Protein AF-A0A3N4I4V1-F1 (afdb_monomer_lite)

pLDDT: mean 77.38, std 18.24, range [39.19, 97.56]

Radius of gyration: 31.92 Å; chains: 1; bounding box: 81×70×107 Å

Structure (mmCIF, N/CA/C/O backbone):
data_AF-A0A3N4I4V1-F1
#
_entry.id   AF-A0A3N4I4V1-F1
#
loop_
_atom_site.group_PDB
_atom_site.id
_atom_site.type_symbol
_atom_site.label_atom_id
_atom_site.label_alt_id
_atom_site.label_comp_id
_atom_site.label_asym_id
_atom_site.label_entity_id
_atom_site.label_seq_id
_atom_site.pdbx_PDB_ins_code
_atom_site.Cartn_x
_atom_site.Cartn_y
_atom_site.Cartn_z
_atom_site.occupancy
_atom_site.B_iso_or_equiv
_atom_site.auth_seq_id
_atom_site.auth_comp_id
_atom_site.auth_asym_id
_atom_site.auth_atom_id
_atom_site.pdbx_PDB_model_num
ATOM 1 N N . MET A 1 1 ? -9.721 -46.150 -81.394 1.00 43.78 1 MET A N 1
ATOM 2 C CA . MET A 1 1 ? -9.237 -46.867 -80.194 1.00 43.78 1 MET A CA 1
ATOM 3 C C . MET A 1 1 ? -9.107 -45.854 -79.071 1.00 43.78 1 MET A C 1
ATOM 5 O O . MET A 1 1 ? -8.555 -44.788 -79.303 1.00 43.78 1 MET A O 1
ATOM 9 N N . ARG A 1 2 ? -9.740 -46.131 -77.926 1.00 44.19 2 ARG A N 1
ATOM 10 C CA . ARG A 1 2 ? -9.820 -45.249 -76.752 1.00 44.19 2 ARG A CA 1
ATOM 11 C C . ARG A 1 2 ? -8.597 -45.465 -75.857 1.00 44.19 2 ARG A C 1
ATOM 13 O O . ARG A 1 2 ? -8.240 -46.613 -75.620 1.00 44.19 2 ARG A O 1
ATOM 20 N N . LEU A 1 3 ? -8.045 -44.388 -75.309 1.00 44.44 3 LEU A N 1
ATOM 21 C CA . LEU A 1 3 ? -7.178 -44.412 -74.130 1.00 44.44 3 LEU A CA 1
ATOM 22 C C . LEU A 1 3 ? -7.755 -43.419 -73.111 1.00 44.44 3 LEU A C 1
ATOM 24 O O . LEU A 1 3 ? -7.927 -42.253 -73.468 1.00 44.44 3 LEU A O 1
ATOM 28 N N . PRO A 1 4 ? -8.087 -43.837 -71.879 1.00 55.22 4 PRO A N 1
ATOM 29 C CA . PRO A 1 4 ? -8.387 -42.906 -70.804 1.00 55.22 4 PRO A CA 1
ATOM 30 C C . PRO A 1 4 ? -7.077 -42.474 -70.131 1.00 55.22 4 PRO A C 1
ATOM 32 O O . PRO A 1 4 ? -6.314 -43.309 -69.648 1.00 55.22 4 PRO A O 1
ATOM 35 N N . GLN A 1 5 ? -6.809 -41.169 -70.107 1.00 57.22 5 GLN A N 1
ATOM 36 C CA . GLN A 1 5 ? -5.765 -40.585 -69.267 1.00 57.22 5 GLN A CA 1
ATOM 37 C C . GLN A 1 5 ? -6.360 -40.255 -67.897 1.00 57.22 5 GLN A C 1
ATOM 39 O O . GLN A 1 5 ? -7.173 -39.343 -67.757 1.00 57.22 5 GLN A O 1
ATOM 44 N N . SER A 1 6 ? -5.955 -41.028 -66.896 1.00 57.59 6 SER A N 1
ATOM 45 C CA . SER A 1 6 ? -6.242 -40.780 -65.487 1.00 57.59 6 SER A CA 1
ATOM 46 C C . SER A 1 6 ? -5.315 -39.684 -64.963 1.00 57.59 6 SER A C 1
ATOM 48 O O . SER A 1 6 ? -4.097 -39.848 -64.964 1.00 57.59 6 SER A O 1
ATOM 50 N N . ILE A 1 7 ? -5.892 -38.570 -64.514 1.00 58.38 7 ILE A N 1
ATOM 51 C CA . ILE A 1 7 ? -5.179 -37.491 -63.824 1.00 58.38 7 ILE A CA 1
ATOM 52 C C . ILE A 1 7 ? -5.110 -37.861 -62.335 1.00 58.38 7 ILE A C 1
ATOM 54 O O . ILE A 1 7 ? -6.166 -38.029 -61.718 1.00 58.38 7 ILE A O 1
ATOM 58 N N . PRO A 1 8 ? -3.921 -37.997 -61.724 1.00 58.91 8 PRO A N 1
ATOM 59 C CA . PRO A 1 8 ? -3.827 -38.124 -60.281 1.00 58.91 8 PRO A CA 1
ATOM 60 C C . PRO A 1 8 ? -4.115 -36.759 -59.643 1.00 58.91 8 PRO A C 1
ATOM 62 O O . PRO A 1 8 ? -3.393 -35.786 -59.858 1.00 58.91 8 PRO A O 1
ATOM 65 N N . PHE A 1 9 ? -5.186 -36.691 -58.852 1.00 49.72 9 PHE A N 1
ATOM 66 C CA . PHE A 1 9 ? -5.442 -35.581 -57.940 1.00 49.72 9 PHE A CA 1
ATOM 67 C C . PHE A 1 9 ? -4.353 -35.576 -56.860 1.00 49.72 9 PHE A C 1
ATOM 69 O O . PHE A 1 9 ? -4.398 -36.359 -55.912 1.00 49.72 9 PHE A O 1
ATOM 76 N N . LEU A 1 10 ? -3.362 -34.693 -57.005 1.00 51.03 10 LEU A N 1
ATOM 77 C CA . LEU A 1 10 ? -2.482 -34.313 -55.906 1.00 51.03 10 LEU A CA 1
ATOM 78 C C . LEU A 1 10 ? -3.305 -33.459 -54.932 1.00 51.03 10 LEU A C 1
ATOM 80 O O . LEU A 1 10 ? -3.546 -32.276 -55.170 1.00 51.03 10 LEU A O 1
ATOM 84 N N . ALA A 1 11 ? -3.768 -34.071 -53.845 1.00 55.72 11 ALA A N 1
ATOM 85 C CA . ALA A 1 11 ? -4.312 -33.345 -52.709 1.00 55.72 11 ALA A CA 1
ATOM 86 C C . ALA A 1 11 ? -3.164 -32.580 -52.030 1.00 55.72 11 ALA A C 1
ATOM 88 O O . ALA A 1 11 ? -2.367 -33.160 -51.293 1.00 55.72 11 ALA A O 1
ATOM 89 N N . LEU A 1 12 ? -3.061 -31.276 -52.304 1.00 49.97 12 LEU A N 1
ATOM 90 C CA . LEU A 1 12 ? -2.274 -30.355 -51.489 1.00 49.97 12 LEU A CA 1
ATOM 91 C C . LEU A 1 12 ? -2.920 -30.306 -50.097 1.00 49.97 12 LEU A C 1
ATOM 93 O O . LEU A 1 12 ? -3.898 -29.595 -49.873 1.00 49.97 12 LEU A O 1
ATOM 97 N N . ALA A 1 13 ? -2.383 -31.083 -49.162 1.00 56.19 13 ALA A N 1
ATOM 98 C CA . ALA A 1 13 ? -2.627 -30.877 -47.747 1.00 56.19 13 ALA A CA 1
ATOM 99 C C . ALA A 1 13 ? -1.929 -29.569 -47.350 1.00 56.19 13 ALA A C 1
ATOM 101 O O . ALA A 1 13 ? -0.728 -29.556 -47.082 1.00 56.19 13 ALA A O 1
ATOM 102 N N . LEU A 1 14 ? -2.666 -28.452 -47.371 1.00 49.66 14 LEU A N 1
ATOM 103 C CA . LEU A 1 14 ? -2.227 -27.247 -46.678 1.00 49.66 14 LEU A CA 1
ATOM 104 C C . LEU A 1 14 ? -2.123 -27.609 -45.192 1.00 49.66 14 LEU A C 1
ATOM 106 O O . LEU A 1 14 ? -3.142 -27.994 -44.608 1.00 49.66 14 LEU A O 1
ATOM 110 N N . PRO A 1 15 ? -0.948 -27.485 -44.554 1.00 54.78 15 PRO A N 1
ATOM 111 C CA . PRO A 1 15 ? -0.920 -27.459 -43.110 1.00 54.78 15 PRO A CA 1
ATOM 112 C C . PRO A 1 15 ? -1.716 -26.218 -42.710 1.00 54.78 15 PRO A C 1
ATOM 114 O O . PRO A 1 15 ? -1.304 -25.090 -42.984 1.00 54.78 15 PRO A O 1
ATOM 117 N N . LEU A 1 16 ? -2.887 -26.424 -42.102 1.00 48.66 16 LEU A N 1
ATOM 118 C CA . LEU A 1 16 ? -3.473 -25.406 -41.248 1.00 48.66 16 LEU A CA 1
ATOM 119 C C . LEU A 1 16 ? -2.415 -25.129 -40.178 1.00 48.66 16 LEU A C 1
ATOM 121 O O . LEU A 1 16 ? -2.318 -25.856 -39.191 1.00 48.66 16 LEU A O 1
ATOM 125 N N . LEU A 1 17 ? -1.602 -24.092 -40.382 1.00 48.91 17 LEU A N 1
ATOM 126 C CA . LEU A 1 17 ? -1.009 -23.389 -39.264 1.00 48.91 17 LEU A CA 1
ATOM 127 C C . LEU A 1 17 ? -2.198 -22.799 -38.517 1.00 48.91 17 LEU A C 1
ATOM 129 O O . LEU A 1 17 ? -2.684 -21.715 -38.836 1.00 48.91 17 LEU A O 1
ATOM 133 N N . ALA A 1 18 ? -2.713 -23.571 -37.561 1.00 50.50 18 ALA A N 1
ATOM 134 C CA . ALA A 1 18 ? -3.445 -23.011 -36.454 1.00 50.50 18 ALA A CA 1
ATOM 135 C C . ALA A 1 18 ? -2.518 -21.941 -35.882 1.00 50.50 18 ALA A C 1
ATOM 137 O O . ALA A 1 18 ? -1.495 -22.250 -35.271 1.00 50.50 18 ALA A O 1
ATOM 138 N N . SER A 1 19 ? -2.840 -20.683 -36.175 1.00 44.78 19 SER A N 1
ATOM 139 C CA . SER A 1 19 ? -2.410 -19.570 -35.355 1.00 44.78 19 SER A CA 1
ATOM 140 C C . SER A 1 19 ? -2.907 -19.926 -33.964 1.00 44.78 19 SER A C 1
ATOM 142 O O . SER A 1 19 ? -4.091 -19.781 -33.657 1.00 44.78 19 SER A O 1
ATOM 144 N N . ALA A 1 20 ? -2.024 -20.522 -33.164 1.00 47.88 20 ALA A N 1
ATOM 145 C CA . ALA A 1 20 ? -2.156 -20.502 -31.731 1.00 47.88 20 ALA A CA 1
ATOM 146 C C . ALA A 1 20 ? -2.087 -19.019 -31.392 1.00 47.88 20 ALA A C 1
ATOM 148 O O . ALA A 1 20 ? -1.009 -18.463 -31.197 1.00 47.88 20 ALA A O 1
ATOM 149 N N . GLY A 1 21 ? -3.247 -18.358 -31.443 1.00 42.06 21 GLY A N 1
ATOM 150 C CA . GLY A 1 21 ? -3.430 -17.101 -30.763 1.00 42.06 21 GLY A CA 1
ATOM 151 C C . GLY A 1 21 ? -2.957 -17.384 -29.355 1.00 42.06 21 GLY A C 1
ATOM 152 O O . GLY A 1 21 ? -3.545 -18.221 -28.667 1.00 42.06 21 GLY A O 1
ATOM 153 N N . ALA A 1 22 ? -1.825 -16.791 -28.989 1.00 43.31 22 ALA A N 1
ATOM 154 C CA . ALA A 1 22 ? -1.441 -16.688 -27.606 1.00 43.31 22 ALA A CA 1
ATOM 155 C C . ALA A 1 22 ? -2.625 -15.982 -26.955 1.00 43.31 22 ALA A C 1
ATOM 157 O O . ALA A 1 22 ? -2.810 -14.778 -27.121 1.00 43.31 22 ALA A O 1
ATOM 158 N N . ALA A 1 23 ? -3.513 -16.766 -26.341 1.00 39.44 23 ALA A N 1
ATOM 159 C CA . ALA A 1 23 ? -4.476 -16.235 -25.410 1.00 39.44 23 ALA A CA 1
ATOM 160 C C . ALA A 1 23 ?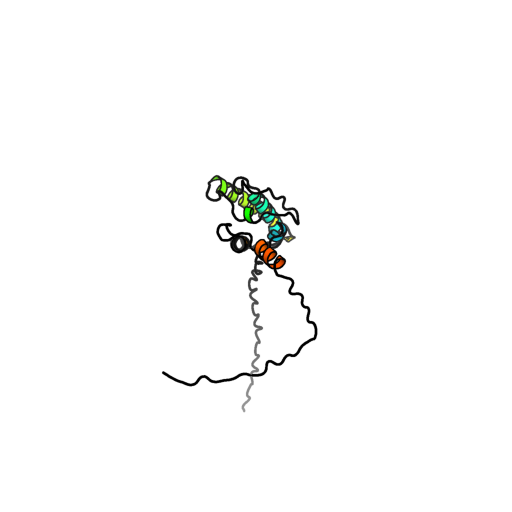 -3.629 -15.410 -24.451 1.00 39.44 23 ALA A C 1
ATOM 162 O O . ALA A 1 23 ? -2.664 -15.939 -23.891 1.00 39.44 23 ALA A O 1
ATOM 163 N N . SER A 1 24 ? -3.913 -14.111 -24.385 1.00 39.19 24 SER A N 1
ATOM 164 C CA . SER A 1 24 ? -3.288 -13.227 -23.420 1.00 39.19 24 SER A CA 1
ATOM 165 C C . SER A 1 24 ? -3.619 -13.825 -22.058 1.00 39.19 24 SER A C 1
ATOM 167 O O . SER A 1 24 ? -4.740 -13.705 -21.567 1.00 39.19 24 SER A O 1
ATOM 169 N N . ASN A 1 25 ? -2.694 -14.624 -21.525 1.00 40.66 25 ASN A N 1
ATOM 170 C CA . ASN A 1 25 ? -2.769 -15.166 -20.186 1.00 40.66 25 ASN A CA 1
ATOM 171 C C . ASN A 1 25 ? -2.488 -13.969 -19.289 1.00 40.66 25 ASN A C 1
ATOM 173 O O . ASN A 1 25 ? -1.364 -13.788 -18.829 1.00 40.66 25 ASN A O 1
ATOM 177 N N . VAL A 1 26 ? -3.503 -13.128 -19.087 1.00 51.91 26 VAL A N 1
ATOM 178 C CA . VAL A 1 26 ? -3.555 -12.246 -17.930 1.00 51.91 26 VAL A CA 1
ATOM 179 C C . VAL A 1 26 ? -3.523 -13.199 -16.746 1.00 51.91 26 VAL A C 1
ATOM 181 O O . VAL A 1 26 ? -4.503 -13.874 -16.429 1.00 51.91 26 VAL A O 1
ATOM 184 N N . THR A 1 27 ? -2.318 -13.411 -16.228 1.00 56.56 27 THR A N 1
ATOM 185 C CA . THR A 1 27 ? -2.044 -14.303 -15.110 1.00 56.56 27 THR A CA 1
ATOM 186 C C . THR A 1 27 ? -2.980 -13.882 -13.989 1.00 56.56 27 THR A C 1
ATOM 188 O O . THR A 1 27 ? -2.885 -12.748 -13.536 1.00 56.56 27 THR A O 1
ATOM 191 N N . ALA A 1 28 ? -3.922 -14.750 -13.606 1.00 67.69 28 ALA A N 1
ATOM 192 C CA . ALA A 1 28 ? -4.965 -14.399 -12.646 1.00 67.69 28 ALA A CA 1
ATOM 193 C C . ALA A 1 28 ? -4.332 -13.775 -11.395 1.00 67.69 28 ALA A C 1
ATOM 195 O O . ALA A 1 28 ? -3.538 -14.432 -10.711 1.00 67.69 28 ALA A O 1
ATOM 196 N N . ILE A 1 29 ? -4.649 -12.506 -11.129 1.00 75.12 29 ILE A N 1
ATOM 197 C CA . ILE A 1 29 ? -4.038 -11.767 -10.032 1.00 75.12 29 ILE A CA 1
ATOM 198 C C . ILE A 1 29 ? -4.435 -12.438 -8.709 1.00 75.12 29 ILE A C 1
ATOM 200 O O . ILE A 1 29 ? -5.620 -12.715 -8.489 1.00 75.12 29 ILE A O 1
ATOM 204 N N . PRO A 1 30 ? -3.479 -12.749 -7.811 1.00 79.44 30 PRO A N 1
ATOM 205 C CA . PRO A 1 30 ? -3.799 -13.454 -6.579 1.00 79.44 30 PRO A CA 1
ATOM 206 C C . PRO A 1 30 ? -4.744 -12.631 -5.701 1.00 79.44 30 PRO A C 1
ATOM 208 O O . PRO A 1 30 ? -4.436 -11.496 -5.333 1.00 79.44 30 PRO A O 1
ATOM 211 N N . LYS A 1 31 ? -5.864 -13.233 -5.285 1.00 84.75 31 LYS A N 1
ATOM 212 C CA . LYS A 1 31 ? -6.709 -12.642 -4.241 1.00 84.75 31 LYS A CA 1
ATOM 213 C C . LYS A 1 31 ? -5.945 -12.571 -2.922 1.00 84.75 31 LYS A C 1
ATOM 215 O O . LYS A 1 31 ? -5.339 -13.551 -2.485 1.00 84.75 31 LYS A O 1
ATOM 220 N N . ILE A 1 32 ? -6.042 -11.430 -2.250 1.00 89.12 32 ILE A N 1
ATOM 221 C CA . ILE A 1 32 ? -5.423 -11.208 -0.945 1.00 89.12 32 ILE A CA 1
ATOM 222 C C . ILE A 1 32 ? -6.382 -11.703 0.137 1.00 89.12 32 ILE A C 1
ATOM 224 O O . ILE A 1 32 ? -7.401 -11.081 0.416 1.00 89.12 32 ILE A O 1
ATOM 228 N N . THR A 1 33 ? -6.062 -12.831 0.763 1.00 83.81 33 THR A N 1
ATOM 229 C CA . THR A 1 33 ? -6.872 -13.380 1.866 1.00 83.81 33 THR A CA 1
ATOM 230 C C . THR A 1 33 ? -6.257 -13.115 3.236 1.00 83.81 33 THR A C 1
ATOM 232 O O . THR A 1 33 ? -6.968 -13.095 4.240 1.00 83.81 33 THR A O 1
ATOM 235 N N . LYS A 1 34 ? -4.939 -12.894 3.296 1.00 84.81 34 LYS A N 1
ATOM 236 C CA . LYS A 1 34 ? -4.192 -12.644 4.529 1.00 84.81 34 LYS A CA 1
ATOM 237 C C . LYS A 1 34 ? -2.974 -11.772 4.246 1.00 84.81 34 LYS A C 1
ATOM 239 O O . LYS A 1 34 ? -2.212 -12.074 3.334 1.00 84.81 34 LYS A O 1
ATOM 244 N N . LEU A 1 35 ? -2.776 -10.743 5.069 1.00 87.88 35 LEU A N 1
ATOM 245 C CA . LEU A 1 35 ? -1.572 -9.917 5.069 1.00 87.88 35 LEU A CA 1
ATOM 246 C C . LEU A 1 35 ? -0.932 -9.946 6.452 1.00 87.88 35 LEU A C 1
ATOM 248 O O . LEU A 1 35 ? -1.578 -9.634 7.451 1.00 87.88 35 LEU A O 1
ATOM 252 N N . THR A 1 36 ? 0.341 -10.322 6.508 1.00 86.50 36 THR A N 1
ATOM 253 C CA . THR A 1 36 ? 1.125 -10.339 7.753 1.00 86.50 36 THR A CA 1
ATOM 254 C C . THR A 1 36 ? 2.051 -9.139 7.843 1.00 86.50 36 THR A C 1
ATOM 256 O O . THR A 1 36 ? 2.161 -8.532 8.899 1.00 86.50 36 THR A O 1
ATOM 259 N N . ASP A 1 37 ? 2.678 -8.782 6.726 1.00 92.19 37 ASP A N 1
ATOM 260 C CA . ASP A 1 37 ? 3.625 -7.679 6.589 1.00 92.19 37 ASP A CA 1
ATOM 261 C C . ASP A 1 37 ? 3.498 -7.035 5.200 1.00 92.19 37 ASP A C 1
ATOM 263 O O . ASP A 1 37 ? 2.758 -7.518 4.336 1.00 92.19 37 ASP A O 1
ATOM 267 N N . LEU A 1 38 ? 4.209 -5.932 4.968 1.00 94.31 38 LEU A N 1
ATOM 268 C CA . LEU A 1 38 ? 4.142 -5.248 3.679 1.00 94.31 38 LEU A CA 1
ATOM 269 C C . LEU A 1 38 ? 4.601 -6.163 2.534 1.00 94.31 38 LEU A C 1
ATOM 271 O O . LEU A 1 38 ? 3.982 -6.163 1.478 1.00 94.31 38 LEU A O 1
ATOM 275 N N . ASP A 1 39 ? 5.622 -6.996 2.742 1.00 93.31 39 ASP A N 1
ATOM 276 C CA . ASP A 1 39 ? 6.136 -7.895 1.701 1.00 93.31 39 ASP A CA 1
ATOM 277 C C . ASP A 1 39 ? 5.082 -8.911 1.227 1.00 93.31 39 ASP A C 1
ATOM 279 O O . ASP A 1 39 ? 5.022 -9.222 0.035 1.00 93.31 39 ASP A O 1
ATOM 283 N N . SER A 1 40 ? 4.197 -9.376 2.111 1.00 91.94 40 SER A N 1
ATOM 284 C CA . SER A 1 40 ? 3.076 -10.246 1.735 1.00 91.94 40 SER A CA 1
ATOM 285 C C . SER A 1 40 ? 2.100 -9.577 0.758 1.00 91.94 40 SER A C 1
ATOM 287 O O . SER A 1 40 ? 1.578 -10.250 -0.125 1.00 91.94 40 SER A O 1
ATOM 289 N N . LEU A 1 41 ? 1.931 -8.251 0.833 1.00 92.44 41 LEU A N 1
ATOM 290 C CA . LEU A 1 41 ? 1.185 -7.478 -0.163 1.00 92.44 41 LEU A CA 1
ATOM 291 C C . LEU A 1 41 ? 2.000 -7.322 -1.454 1.00 92.44 41 LEU A C 1
ATOM 293 O O . LEU A 1 41 ? 1.507 -7.609 -2.544 1.00 92.44 41 LEU A O 1
ATOM 297 N N . ILE A 1 42 ? 3.266 -6.913 -1.337 1.00 93.38 42 ILE A N 1
ATOM 298 C CA . ILE A 1 42 ? 4.133 -6.609 -2.487 1.00 93.38 42 ILE A CA 1
ATOM 299 C C . ILE A 1 42 ? 4.386 -7.831 -3.369 1.00 93.38 42 ILE A C 1
ATOM 301 O O . ILE A 1 42 ? 4.470 -7.707 -4.585 1.00 93.38 42 ILE A O 1
ATOM 305 N N . THR A 1 43 ? 4.479 -9.025 -2.790 1.00 91.31 43 THR A N 1
ATOM 306 C CA . THR A 1 43 ? 4.700 -10.259 -3.561 1.00 91.31 43 THR A CA 1
ATOM 307 C C . THR A 1 43 ? 3.557 -10.617 -4.507 1.00 91.31 43 THR A C 1
ATOM 309 O O . THR A 1 43 ? 3.775 -11.438 -5.399 1.00 91.31 43 THR A O 1
ATOM 312 N N . THR A 1 44 ? 2.385 -9.988 -4.370 1.00 89.25 44 THR A N 1
ATOM 313 C CA . THR A 1 44 ? 1.293 -10.154 -5.337 1.00 89.25 44 THR A CA 1
ATOM 314 C C . THR A 1 44 ? 1.605 -9.485 -6.676 1.00 89.25 44 THR A C 1
ATOM 316 O O . THR A 1 44 ? 1.203 -10.025 -7.696 1.00 89.25 44 THR A O 1
ATOM 319 N N . PHE A 1 45 ? 2.387 -8.402 -6.695 1.00 88.38 45 PHE A N 1
ATOM 320 C CA . PHE A 1 45 ? 2.702 -7.619 -7.895 1.00 88.38 45 PHE A CA 1
ATOM 321 C C . PHE A 1 45 ? 3.776 -8.281 -8.787 1.00 88.38 45 PHE A C 1
ATOM 323 O O . PHE A 1 45 ? 4.601 -9.070 -8.279 1.00 88.38 45 PHE A O 1
ATOM 330 N N . PRO A 1 46 ? 3.825 -7.932 -10.092 1.00 86.12 46 PRO A N 1
ATOM 331 C CA . PRO A 1 46 ? 4.904 -8.317 -11.002 1.00 86.12 46 PRO A CA 1
ATOM 332 C C . PRO A 1 46 ? 6.274 -7.938 -10.448 1.00 86.12 46 PRO A C 1
ATOM 334 O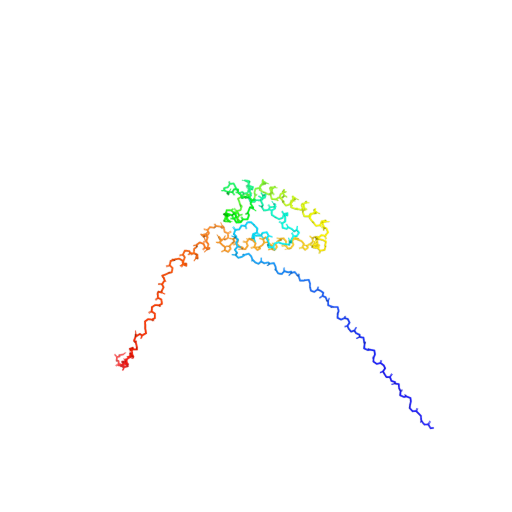 O . PRO A 1 46 ? 6.422 -6.917 -9.779 1.00 86.12 46 PRO A O 1
ATOM 337 N N . VAL A 1 47 ? 7.288 -8.770 -10.702 1.00 88.38 47 VAL A N 1
ATOM 338 C CA . VAL A 1 47 ? 8.614 -8.647 -10.067 1.00 88.38 47 VAL A CA 1
ATOM 339 C C . VAL A 1 47 ? 9.224 -7.264 -10.292 1.00 88.38 47 VAL A C 1
ATOM 341 O O . VAL A 1 47 ? 9.783 -6.699 -9.348 1.00 88.38 47 VAL A O 1
ATOM 344 N N . CYS A 1 48 ? 9.067 -6.715 -11.494 1.00 88.25 48 CYS A N 1
ATOM 345 C CA . CYS A 1 48 ? 9.588 -5.405 -11.869 1.00 88.25 48 CYS A CA 1
ATOM 346 C C . CYS A 1 48 ? 8.894 -4.237 -11.147 1.00 88.25 48 CYS A C 1
ATOM 348 O O . CYS A 1 48 ? 9.559 -3.257 -10.813 1.00 88.25 48 CYS A O 1
ATOM 350 N N . ASP A 1 49 ? 7.623 -4.384 -10.765 1.00 88.75 49 ASP A N 1
ATOM 351 C CA . ASP A 1 49 ? 6.869 -3.350 -10.041 1.00 88.75 49 ASP A CA 1
ATOM 352 C C . ASP A 1 49 ? 7.106 -3.381 -8.532 1.00 88.75 49 ASP A C 1
ATOM 354 O O . ASP A 1 49 ? 6.892 -2.384 -7.836 1.00 88.75 49 ASP A O 1
ATOM 358 N N . ARG A 1 50 ? 7.537 -4.525 -7.979 1.00 91.81 50 ARG A N 1
ATOM 359 C CA . ARG A 1 50 ? 7.582 -4.753 -6.521 1.00 91.81 50 ARG A CA 1
ATOM 360 C C . ARG A 1 50 ? 8.333 -3.670 -5.772 1.00 91.81 50 ARG A C 1
ATOM 362 O O . ARG A 1 50 ? 7.897 -3.235 -4.708 1.00 91.81 50 ARG A O 1
ATOM 369 N N . LYS A 1 51 ? 9.478 -3.238 -6.300 1.00 94.25 51 LYS A N 1
ATOM 370 C CA . LYS A 1 51 ? 10.319 -2.235 -5.641 1.00 94.25 51 LYS A CA 1
ATOM 371 C C . LYS A 1 51 ? 9.618 -0.878 -5.577 1.00 94.25 51 LYS A C 1
ATOM 373 O O . LYS A 1 51 ? 9.566 -0.272 -4.506 1.00 94.25 51 LYS A O 1
ATOM 378 N N . CYS A 1 52 ? 9.085 -0.417 -6.701 1.00 93.94 52 CYS A N 1
ATOM 379 C CA . CYS A 1 52 ? 8.434 0.884 -6.809 1.00 93.94 52 CYS A CA 1
ATOM 380 C C . CYS A 1 52 ? 7.093 0.900 -6.074 1.00 93.94 52 CYS A C 1
ATOM 382 O O . CYS A 1 52 ? 6.822 1.824 -5.309 1.00 93.94 52 CYS A O 1
ATOM 384 N N . THR A 1 53 ? 6.330 -0.187 -6.175 1.00 93.25 53 THR A N 1
ATOM 385 C CA . THR A 1 53 ? 5.088 -0.405 -5.429 1.00 93.25 53 THR A CA 1
ATOM 386 C C . THR A 1 53 ? 5.332 -0.427 -3.920 1.00 93.25 53 THR A C 1
ATOM 388 O O . THR A 1 53 ? 4.604 0.213 -3.162 1.00 93.25 53 THR A O 1
ATOM 391 N N . LYS A 1 54 ? 6.401 -1.089 -3.451 1.00 95.81 54 LYS A N 1
ATOM 392 C CA . LYS A 1 54 ? 6.780 -1.066 -2.028 1.00 95.81 54 LYS A CA 1
ATOM 393 C C . LYS A 1 54 ? 7.050 0.352 -1.546 1.00 95.81 54 LYS A C 1
ATOM 395 O O . LYS A 1 54 ? 6.564 0.733 -0.482 1.00 95.81 54 LYS A O 1
ATOM 400 N N . GLN A 1 55 ? 7.788 1.139 -2.326 1.00 96.69 55 GLN A N 1
ATOM 401 C CA . GLN A 1 55 ? 8.057 2.531 -1.981 1.00 96.69 55 GLN A CA 1
ATOM 402 C C . GLN A 1 55 ? 6.781 3.383 -1.999 1.00 96.69 55 GLN A C 1
ATOM 404 O O . GLN A 1 55 ? 6.570 4.170 -1.080 1.00 96.69 55 GLN A O 1
ATOM 409 N N . HIS A 1 56 ? 5.911 3.195 -2.993 1.00 95.62 56 HIS A N 1
ATOM 410 C CA . HIS A 1 56 ? 4.617 3.870 -3.082 1.00 95.62 56 HIS A CA 1
ATOM 411 C C . HIS A 1 56 ? 3.760 3.613 -1.837 1.00 95.62 56 HIS A C 1
ATOM 413 O O . HIS A 1 56 ? 3.300 4.558 -1.193 1.00 95.62 56 HIS A O 1
ATOM 419 N N . TYR A 1 57 ? 3.613 2.349 -1.430 1.00 96.06 57 TYR A N 1
ATOM 420 C CA . TYR A 1 57 ? 2.868 2.017 -0.219 1.00 96.06 57 TYR A CA 1
ATOM 421 C C . TYR A 1 57 ? 3.519 2.581 1.040 1.00 96.06 57 TYR A C 1
ATOM 423 O O . TYR A 1 57 ? 2.797 3.086 1.891 1.00 96.06 57 TYR A O 1
ATOM 431 N N . LEU A 1 58 ? 4.849 2.573 1.171 1.00 97.19 58 LEU A N 1
ATOM 432 C CA . LEU A 1 58 ? 5.513 3.220 2.308 1.00 97.19 58 LEU A CA 1
ATOM 433 C C . LEU A 1 58 ? 5.227 4.727 2.357 1.00 97.19 58 LEU A C 1
ATOM 435 O O . LEU A 1 58 ? 4.927 5.246 3.432 1.00 97.19 58 LEU A O 1
ATOM 439 N N . ASP A 1 59 ? 5.264 5.418 1.217 1.00 96.31 59 ASP A N 1
ATOM 440 C CA . ASP A 1 59 ? 4.951 6.848 1.117 1.00 96.31 59 ASP A CA 1
ATOM 441 C C . ASP A 1 59 ? 3.492 7.132 1.524 1.00 96.31 59 ASP A C 1
ATOM 443 O O . ASP A 1 59 ? 3.220 8.046 2.308 1.00 96.31 59 ASP A O 1
ATOM 447 N N . ILE A 1 60 ? 2.544 6.333 1.026 1.00 96.38 60 ILE A N 1
ATOM 448 C CA . ILE A 1 60 ? 1.111 6.494 1.301 1.00 96.38 60 ILE A CA 1
ATOM 449 C C . ILE A 1 60 ? 0.763 6.093 2.741 1.00 96.38 60 ILE A C 1
ATOM 451 O O . ILE A 1 60 ? 0.053 6.828 3.435 1.00 96.38 60 ILE A O 1
ATOM 455 N N . PHE A 1 61 ? 1.257 4.952 3.219 1.00 96.50 61 PHE A N 1
ATOM 456 C CA . PHE A 1 61 ? 0.959 4.412 4.547 1.00 96.50 61 PHE A CA 1
ATOM 457 C C . PHE A 1 61 ? 1.581 5.239 5.673 1.00 96.50 61 PHE A C 1
ATOM 459 O O . PHE A 1 61 ? 0.946 5.409 6.713 1.00 96.50 61 PHE A O 1
ATOM 466 N N . ASN A 1 62 ? 2.753 5.840 5.447 1.00 97.56 62 ASN A N 1
ATOM 467 C CA . ASN A 1 62 ? 3.403 6.711 6.428 1.00 97.56 62 ASN A CA 1
ATOM 468 C C . ASN A 1 62 ? 3.027 8.193 6.305 1.00 97.56 62 ASN A C 1
ATOM 470 O O . ASN A 1 62 ? 3.470 9.008 7.121 1.00 97.56 62 ASN A O 1
ATOM 474 N N . SER A 1 63 ? 2.210 8.569 5.318 1.00 97.50 63 SER A N 1
ATOM 475 C CA . SER A 1 63 ? 1.764 9.950 5.164 1.00 97.50 63 SER A CA 1
ATOM 476 C C . SER A 1 63 ? 0.913 10.391 6.350 1.00 97.50 63 SER A C 1
ATOM 478 O O . SER A 1 63 ? -0.194 9.900 6.554 1.00 97.50 63 SER A O 1
ATOM 480 N N . LYS A 1 64 ? 1.375 11.402 7.092 1.00 96.12 64 LYS A N 1
ATOM 481 C CA . LYS A 1 64 ? 0.580 12.019 8.166 1.00 96.12 64 LYS A CA 1
ATOM 482 C C . LYS A 1 64 ? -0.578 12.872 7.650 1.00 96.12 64 LYS A C 1
ATOM 484 O O . LYS A 1 64 ? -1.505 13.127 8.408 1.00 96.12 64 LYS A O 1
ATOM 489 N N . THR A 1 65 ? -0.567 13.248 6.372 1.00 97.06 65 THR A N 1
ATOM 490 C CA . THR A 1 65 ? -1.716 13.893 5.720 1.00 97.06 65 THR A CA 1
ATOM 491 C C . THR A 1 65 ? -2.873 12.908 5.571 1.00 97.06 65 THR A C 1
ATOM 493 O O . THR A 1 65 ? -4.011 13.249 5.882 1.00 97.06 65 THR A O 1
ATOM 496 N N . LEU A 1 66 ? -2.570 11.685 5.122 1.00 96.06 66 LEU A N 1
ATOM 497 C CA . LEU A 1 66 ? -3.574 10.654 4.851 1.00 96.06 66 LEU A CA 1
ATOM 498 C C . LEU A 1 66 ? -3.879 9.794 6.079 1.00 96.06 66 LEU A C 1
ATOM 500 O O . LEU A 1 66 ? -4.963 9.254 6.217 1.00 96.06 66 LEU A O 1
ATOM 504 N N . ARG A 1 67 ? -2.907 9.590 6.964 1.00 95.81 67 ARG A N 1
ATOM 505 C CA . ARG A 1 67 ? -2.985 8.635 8.077 1.00 95.81 67 ARG A CA 1
ATOM 506 C C . ARG A 1 67 ? -2.353 9.231 9.334 1.00 95.81 67 ARG A C 1
ATOM 508 O O . ARG A 1 67 ? -1.364 8.706 9.852 1.00 95.81 67 ARG A O 1
ATOM 515 N N . PRO A 1 68 ? -2.901 10.345 9.854 1.00 95.38 68 PRO A N 1
ATOM 516 C CA . PRO A 1 68 ? -2.317 11.051 10.993 1.00 95.38 68 PRO A CA 1
ATOM 517 C C . PRO A 1 68 ? -2.225 10.173 12.247 1.00 95.38 68 PRO A C 1
ATOM 519 O O . PRO A 1 68 ? -1.283 10.311 13.026 1.00 95.38 68 PRO A O 1
ATOM 522 N N . LYS A 1 69 ? -3.181 9.252 12.423 1.00 94.12 69 LYS A N 1
ATOM 523 C CA . LYS A 1 69 ? -3.298 8.393 13.608 1.00 94.12 69 LYS A CA 1
ATOM 524 C C . LYS A 1 69 ? -2.562 7.056 13.490 1.00 94.12 69 LYS A C 1
ATOM 526 O O . LYS A 1 69 ? -2.406 6.378 14.500 1.00 94.12 69 LYS A O 1
ATOM 531 N N . CYS A 1 70 ? -2.103 6.676 12.297 1.00 94.31 70 CYS A N 1
ATOM 532 C CA . CYS A 1 70 ? -1.443 5.388 12.106 1.00 94.31 70 CYS A CA 1
ATOM 533 C C . CYS A 1 70 ? 0.017 5.429 12.547 1.00 94.31 70 CYS A C 1
ATOM 535 O O . CYS A 1 70 ? 0.725 6.429 12.358 1.00 94.31 70 CYS A O 1
ATOM 537 N N . ALA A 1 71 ? 0.468 4.314 13.120 1.00 95.44 71 ALA A N 1
ATOM 538 C CA . ALA A 1 71 ? 1.877 4.091 13.395 1.00 95.44 71 ALA A CA 1
ATOM 539 C C . ALA A 1 71 ? 2.675 4.101 12.084 1.00 95.44 71 ALA A C 1
ATOM 541 O O . ALA A 1 71 ? 2.185 3.677 11.038 1.00 95.44 71 ALA A O 1
ATOM 542 N N . THR A 1 72 ? 3.900 4.614 12.151 1.00 96.06 72 THR A N 1
ATOM 543 C CA . THR A 1 72 ? 4.830 4.537 11.024 1.00 96.06 72 THR A CA 1
ATOM 544 C C . THR A 1 72 ? 5.266 3.087 10.850 1.00 96.06 72 THR A C 1
ATOM 546 O O . THR A 1 72 ? 5.698 2.466 11.819 1.00 96.06 72 THR A O 1
ATOM 549 N N . ILE A 1 73 ? 5.183 2.580 9.626 1.00 96.19 73 ILE A N 1
ATOM 550 C CA . ILE A 1 73 ? 5.706 1.276 9.227 1.00 96.19 73 ILE A CA 1
ATOM 551 C C . ILE A 1 73 ? 7.060 1.441 8.532 1.00 96.19 73 ILE A C 1
ATOM 553 O O . ILE A 1 73 ? 7.329 2.442 7.865 1.00 96.19 73 ILE A O 1
ATOM 557 N N . THR A 1 74 ? 7.920 0.446 8.669 1.00 95.06 74 THR A N 1
ATOM 558 C CA . THR A 1 74 ? 9.269 0.423 8.093 1.00 95.06 74 THR A CA 1
ATOM 559 C C . THR A 1 74 ? 9.346 -0.415 6.820 1.00 95.06 74 THR A C 1
ATOM 561 O O . THR A 1 74 ? 10.267 -0.240 6.022 1.00 95.06 74 THR A O 1
ATOM 564 N N . GLY A 1 75 ? 8.389 -1.323 6.613 1.00 92.38 75 GLY A N 1
ATOM 565 C CA . GLY A 1 75 ? 8.404 -2.292 5.521 1.00 92.38 75 GLY A CA 1
ATOM 566 C C . GLY A 1 75 ? 9.406 -3.424 5.744 1.00 92.38 75 GLY A C 1
ATOM 567 O O . GLY A 1 75 ? 9.804 -4.083 4.778 1.00 92.38 75 GLY A O 1
ATOM 568 N N . GLN A 1 76 ? 9.853 -3.630 6.986 1.00 93.19 76 GLN A N 1
ATOM 569 C CA . GLN A 1 76 ? 10.656 -4.790 7.347 1.00 93.19 76 GLN A CA 1
ATOM 570 C C . GLN A 1 76 ? 9.805 -6.061 7.305 1.00 93.19 76 GLN A C 1
ATOM 572 O O . GLN A 1 76 ? 8.612 -6.059 7.607 1.00 93.19 76 GLN A O 1
ATOM 577 N N . LYS A 1 77 ? 10.438 -7.173 6.932 1.00 89.12 77 LYS A N 1
ATOM 578 C CA . LYS A 1 77 ? 9.774 -8.474 6.905 1.00 89.12 77 LYS A CA 1
ATOM 579 C C . LYS A 1 77 ? 9.319 -8.869 8.312 1.00 89.12 77 LYS A C 1
ATOM 581 O O . LYS A 1 77 ? 10.078 -8.719 9.269 1.00 89.12 77 LYS A O 1
ATOM 586 N N . ASN A 1 78 ? 8.118 -9.427 8.416 1.00 87.50 78 ASN A N 1
ATOM 587 C CA . ASN A 1 78 ? 7.431 -9.775 9.661 1.00 87.50 78 ASN A CA 1
ATOM 588 C C . ASN A 1 78 ? 7.149 -8.582 10.597 1.00 87.50 78 ASN A C 1
ATOM 590 O O . ASN A 1 78 ? 6.891 -8.789 11.784 1.00 87.50 78 ASN A O 1
ATOM 594 N N . GLU A 1 79 ? 7.213 -7.342 10.102 1.00 92.31 79 GLU A N 1
ATOM 595 C CA . GLU A 1 79 ? 6.735 -6.184 10.855 1.00 92.31 79 GLU A CA 1
ATOM 596 C C . GLU A 1 79 ? 5.236 -6.332 11.128 1.00 92.31 79 GLU A C 1
ATOM 598 O O . GLU A 1 79 ? 4.457 -6.626 10.222 1.00 92.31 79 GLU A O 1
ATOM 603 N N . ASN A 1 80 ? 4.828 -6.124 12.381 1.00 88.88 80 ASN A N 1
ATOM 604 C CA . ASN A 1 80 ? 3.417 -6.144 12.737 1.00 88.88 80 ASN A CA 1
ATOM 605 C C . ASN A 1 80 ? 2.760 -4.840 12.274 1.00 88.88 80 ASN A C 1
ATOM 607 O O . ASN A 1 80 ? 3.061 -3.765 12.797 1.00 88.88 80 ASN A O 1
ATOM 611 N N . ILE A 1 81 ? 1.875 -4.951 11.288 1.00 93.44 81 ILE A N 1
ATOM 612 C CA . ILE A 1 81 ? 1.192 -3.823 10.669 1.00 93.44 81 ILE A CA 1
ATOM 613 C C . ILE A 1 81 ? -0.267 -3.791 11.123 1.00 93.44 81 ILE A C 1
ATOM 615 O O . ILE A 1 81 ? -1.011 -4.759 10.955 1.00 93.44 81 ILE A O 1
ATOM 619 N N . ASP A 1 82 ? -0.709 -2.637 11.630 1.00 92.38 82 ASP A N 1
ATOM 620 C CA . ASP A 1 82 ? -2.134 -2.370 11.828 1.00 92.38 82 ASP A CA 1
ATOM 621 C C . ASP A 1 82 ? -2.807 -2.075 10.479 1.00 92.38 82 ASP A C 1
ATOM 623 O O . ASP A 1 82 ? -3.007 -0.924 10.076 1.00 92.38 82 ASP A O 1
ATOM 627 N N . TRP A 1 83 ? -3.154 -3.148 9.769 1.00 92.62 83 TRP A N 1
ATOM 628 C CA . TRP A 1 83 ? -3.814 -3.076 8.469 1.00 92.62 83 TRP A CA 1
ATOM 629 C C . TRP A 1 83 ? -5.132 -2.312 8.513 1.00 92.62 83 TRP A C 1
ATOM 631 O O . TRP A 1 83 ? -5.469 -1.659 7.529 1.00 92.62 83 TRP A O 1
ATOM 641 N N . ARG A 1 84 ? -5.854 -2.328 9.642 1.00 91.62 84 ARG A N 1
ATOM 642 C CA . ARG A 1 84 ? -7.103 -1.571 9.777 1.00 91.62 84 ARG A CA 1
ATOM 643 C C . ARG A 1 84 ? -6.834 -0.081 9.625 1.00 91.62 84 ARG A C 1
ATOM 645 O O . ARG A 1 84 ? -7.544 0.587 8.881 1.00 91.62 84 ARG A O 1
ATOM 652 N N . CYS A 1 85 ? -5.791 0.420 10.283 1.00 91.88 85 CYS A N 1
ATOM 653 C CA . CYS A 1 85 ? -5.410 1.822 10.166 1.00 91.88 85 CYS A CA 1
ATOM 654 C C . CYS A 1 85 ? -4.975 2.176 8.733 1.00 91.88 85 CYS A C 1
ATOM 656 O O . CYS A 1 85 ? -5.311 3.239 8.214 1.00 91.88 85 CYS A O 1
ATOM 658 N N . LEU A 1 86 ? -4.267 1.270 8.051 1.00 94.38 86 LEU A N 1
ATOM 659 C CA . LEU A 1 86 ? -3.782 1.523 6.692 1.00 94.38 86 LEU A CA 1
ATOM 660 C C . LEU A 1 86 ? -4.871 1.429 5.612 1.00 94.38 86 LEU A C 1
ATOM 662 O O . LEU A 1 86 ? -4.794 2.166 4.626 1.00 94.38 86 LEU A O 1
ATOM 666 N N . CYS A 1 87 ? -5.882 0.583 5.806 1.00 93.62 87 CYS A N 1
ATOM 667 C CA . CYS A 1 87 ? -6.985 0.365 4.869 1.00 93.62 87 CYS A CA 1
ATOM 668 C C . CYS A 1 87 ? -7.877 1.596 4.654 1.00 93.62 87 CYS A C 1
ATOM 670 O O . CYS A 1 87 ? -8.411 1.771 3.564 1.00 93.62 87 CYS A O 1
ATOM 672 N N . TYR A 1 88 ? -8.030 2.452 5.668 1.00 90.94 88 TYR A N 1
ATOM 673 C CA . TYR A 1 88 ? -8.978 3.570 5.641 1.00 90.94 88 TYR A CA 1
ATOM 674 C C . TYR A 1 88 ? -8.242 4.897 5.843 1.00 90.94 88 TYR A C 1
ATOM 676 O O . TYR A 1 88 ? -8.186 5.401 6.966 1.00 90.94 88 TYR A O 1
ATOM 684 N N . PRO A 1 89 ? -7.627 5.457 4.782 1.00 90.50 89 PRO A N 1
ATOM 685 C CA . PRO A 1 89 ? -7.009 6.772 4.871 1.00 90.50 89 PRO A CA 1
ATOM 686 C C . PRO A 1 89 ? -8.045 7.843 5.231 1.00 90.50 89 PRO A C 1
ATOM 688 O O . PRO A 1 89 ? -9.167 7.857 4.732 1.00 90.50 89 PRO A O 1
ATOM 691 N N . GLU A 1 90 ? -7.630 8.775 6.075 1.00 88.81 90 GLU A N 1
ATOM 692 C CA . GLU A 1 90 ? -8.335 10.011 6.379 1.00 88.81 90 GLU A CA 1
ATOM 693 C C . GLU A 1 90 ? -7.953 11.091 5.344 1.00 88.81 90 GLU A C 1
ATOM 695 O O . GLU A 1 90 ? -6.878 11.062 4.745 1.00 88.81 90 GLU A O 1
ATOM 700 N N . ASN A 1 91 ? -8.819 12.087 5.148 1.00 90.44 91 ASN A N 1
ATOM 701 C CA . ASN A 1 91 ? -8.540 13.290 4.350 1.00 90.44 91 ASN A CA 1
ATOM 702 C C . ASN A 1 91 ? -8.243 13.068 2.851 1.00 90.44 91 ASN A C 1
ATOM 704 O O . ASN A 1 91 ? -7.660 13.958 2.221 1.00 90.44 91 ASN A O 1
ATOM 708 N N . THR A 1 92 ? -8.616 11.931 2.253 1.00 89.06 92 THR A N 1
ATOM 709 C CA . THR A 1 92 ? -8.418 11.673 0.809 1.00 89.06 92 THR A CA 1
ATOM 710 C C . THR A 1 92 ? -9.180 12.649 -0.084 1.00 89.06 92 THR A C 1
ATOM 712 O O . THR A 1 92 ? -8.754 12.931 -1.194 1.00 89.06 92 THR A O 1
ATOM 715 N N . ASP A 1 93 ? -10.287 13.189 0.410 1.00 91.25 93 ASP A N 1
ATOM 716 C CA . ASP A 1 93 ? -11.151 14.179 -0.230 1.00 91.25 93 ASP A CA 1
ATOM 717 C C . ASP A 1 93 ? -10.611 15.618 -0.147 1.00 91.25 93 ASP A C 1
ATOM 719 O O . ASP A 1 93 ? -11.088 16.514 -0.846 1.00 91.25 93 ASP A O 1
ATOM 723 N N . THR A 1 94 ? -9.581 15.860 0.667 1.00 95.56 94 THR A N 1
ATOM 724 C CA . THR A 1 94 ? -8.971 17.187 0.805 1.00 95.56 94 THR A CA 1
ATOM 725 C C . THR A 1 94 ? -7.978 17.483 -0.321 1.00 95.56 94 THR A C 1
ATOM 727 O O . THR A 1 94 ? -7.338 16.586 -0.871 1.00 95.56 94 THR A O 1
ATOM 730 N N . THR A 1 95 ? -7.748 18.765 -0.625 1.00 96.44 95 THR A N 1
ATOM 731 C CA . THR A 1 95 ? -6.713 19.184 -1.591 1.00 96.44 95 THR A CA 1
ATOM 732 C C . THR A 1 95 ? -5.323 18.655 -1.219 1.00 96.44 95 THR A C 1
ATOM 734 O O . THR A 1 95 ? -4.566 18.233 -2.091 1.00 96.44 95 THR A O 1
ATOM 737 N N . ALA A 1 96 ? -4.983 18.648 0.074 1.00 95.69 96 ALA A N 1
ATOM 738 C CA . ALA A 1 96 ? -3.695 18.154 0.556 1.00 95.69 96 ALA A CA 1
ATOM 739 C C . ALA A 1 96 ? -3.570 16.626 0.421 1.00 95.69 96 ALA A C 1
ATOM 741 O O . ALA A 1 96 ? -2.512 16.128 0.025 1.00 95.69 96 ALA A O 1
ATOM 742 N N . GLY A 1 97 ? -4.645 15.888 0.714 1.00 95.81 97 GLY A N 1
ATOM 743 C CA . GLY A 1 97 ? -4.706 14.440 0.521 1.00 95.81 97 GLY A CA 1
ATOM 744 C C . GLY A 1 97 ? -4.573 14.063 -0.951 1.00 95.81 97 GLY A C 1
ATOM 745 O O . GLY A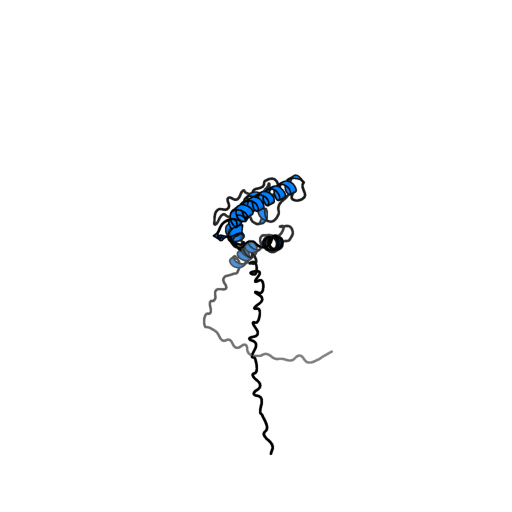 1 97 ? -3.674 13.302 -1.303 1.00 95.81 97 GLY A O 1
ATOM 746 N N . ASN A 1 98 ? -5.368 14.690 -1.820 1.00 95.44 98 ASN A N 1
ATOM 747 C CA . ASN A 1 98 ? -5.285 14.514 -3.271 1.00 95.44 98 ASN A CA 1
ATOM 748 C C . ASN A 1 98 ? -3.878 14.794 -3.805 1.00 95.44 98 ASN A C 1
ATOM 750 O O . ASN A 1 98 ? -3.324 13.989 -4.552 1.00 95.44 98 ASN A O 1
ATOM 754 N N . LYS A 1 99 ? -3.258 15.899 -3.371 1.00 96.81 99 LYS A N 1
ATOM 755 C CA . LYS A 1 99 ? -1.881 16.224 -3.748 1.00 96.81 99 LYS A CA 1
ATOM 756 C C . LYS A 1 99 ? -0.888 15.158 -3.283 1.00 96.81 99 LYS A C 1
ATOM 758 O O . LYS A 1 99 ? -0.019 14.770 -4.051 1.00 96.81 99 LYS A O 1
ATOM 763 N N . THR A 1 100 ? -1.024 14.665 -2.053 1.00 96.31 100 THR A N 1
ATOM 764 C CA . THR A 1 100 ? -0.157 13.602 -1.520 1.00 96.31 100 THR A CA 1
ATOM 765 C C . THR A 1 100 ? -0.253 12.331 -2.366 1.00 96.31 100 THR A C 1
ATOM 767 O O . THR A 1 100 ? 0.768 11.724 -2.683 1.00 96.31 100 THR A O 1
ATOM 770 N N . ILE A 1 101 ? -1.472 11.942 -2.747 1.00 93.88 101 ILE A N 1
ATOM 771 C CA . ILE A 1 101 ? -1.729 10.771 -3.588 1.00 93.88 101 ILE A CA 1
ATOM 772 C C . ILE A 1 101 ? -1.094 10.963 -4.972 1.00 93.88 101 ILE A C 1
ATOM 774 O O . ILE A 1 101 ? -0.321 10.115 -5.412 1.00 93.88 101 ILE A O 1
ATOM 778 N N . GLN A 1 102 ? -1.338 12.105 -5.622 1.00 94.31 102 GLN A N 1
ATOM 779 C CA . GLN A 1 102 ? -0.754 12.434 -6.928 1.00 94.31 102 GLN A CA 1
ATOM 780 C C . GLN A 1 102 ? 0.778 12.460 -6.899 1.00 94.31 102 GLN A C 1
ATOM 782 O O . GLN A 1 102 ? 1.420 11.873 -7.770 1.00 94.31 102 GLN A O 1
ATOM 787 N N . ASP A 1 103 ? 1.371 13.106 -5.893 1.00 96.00 103 ASP A N 1
ATOM 788 C CA . ASP A 1 103 ? 2.823 13.186 -5.743 1.00 96.00 103 ASP A CA 1
ATOM 789 C C . ASP A 1 103 ? 3.428 11.781 -5.540 1.00 96.00 103 ASP A C 1
ATOM 791 O O . ASP A 1 103 ? 4.499 11.491 -6.070 1.00 96.00 103 ASP A O 1
ATOM 795 N N . SER A 1 104 ? 2.739 10.882 -4.826 1.00 94.31 104 SER A N 1
ATOM 796 C CA . SER A 1 104 ? 3.186 9.497 -4.638 1.00 94.31 104 SER A CA 1
ATOM 797 C C . SER A 1 104 ? 3.071 8.649 -5.911 1.00 94.31 104 SER A C 1
ATOM 799 O O . SER A 1 104 ? 4.012 7.927 -6.240 1.00 94.31 104 SER A O 1
ATOM 801 N N . TYR A 1 105 ? 1.974 8.764 -6.670 1.00 91.38 105 TYR A N 1
ATOM 802 C CA . TYR A 1 105 ? 1.845 8.100 -7.975 1.00 91.38 105 TYR A CA 1
ATOM 803 C C . TYR A 1 105 ? 2.904 8.567 -8.964 1.00 91.38 105 TYR A C 1
ATOM 805 O O . TYR A 1 105 ? 3.481 7.756 -9.684 1.00 91.38 105 TYR A O 1
ATOM 813 N N . LYS A 1 106 ? 3.202 9.869 -8.974 1.00 93.50 106 LYS A N 1
ATOM 814 C CA . LYS A 1 106 ? 4.254 10.422 -9.824 1.00 93.50 106 LYS A CA 1
ATOM 815 C C . LYS A 1 106 ? 5.607 9.772 -9.524 1.00 93.50 106 LYS A C 1
ATOM 817 O O . LYS A 1 106 ? 6.275 9.329 -10.450 1.00 93.50 106 LYS A O 1
ATOM 822 N N . LYS A 1 107 ? 5.985 9.661 -8.245 1.00 94.19 107 LYS A N 1
ATOM 823 C CA . LYS A 1 107 ? 7.232 8.985 -7.844 1.00 94.19 107 LYS A CA 1
ATOM 824 C C . LYS A 1 107 ? 7.251 7.507 -8.228 1.0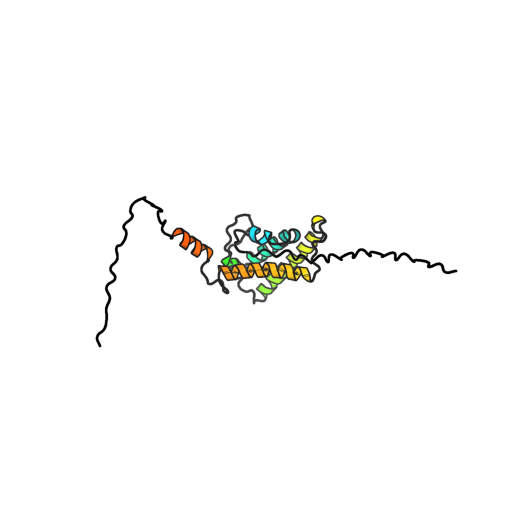0 94.19 107 LYS A C 1
ATOM 826 O O . LYS A 1 107 ? 8.301 7.002 -8.612 1.00 94.19 107 LYS A O 1
ATOM 831 N N . MET A 1 108 ? 6.117 6.818 -8.095 1.00 92.50 108 MET A N 1
ATOM 832 C CA . MET A 1 108 ? 5.991 5.421 -8.513 1.00 92.50 108 MET A CA 1
ATOM 833 C C . MET A 1 108 ? 6.237 5.298 -10.017 1.00 92.50 108 MET A C 1
ATOM 835 O O . MET A 1 108 ? 7.144 4.583 -10.410 1.00 92.50 108 MET A O 1
ATOM 839 N N . SER A 1 109 ? 5.552 6.103 -10.833 1.00 89.75 109 SER A N 1
ATOM 840 C CA . SER A 1 109 ? 5.729 6.126 -12.290 1.00 89.75 109 SER A CA 1
ATOM 841 C C . SER A 1 109 ? 7.166 6.464 -12.716 1.00 89.75 109 SER A C 1
ATOM 843 O O . SER A 1 109 ? 7.712 5.831 -13.619 1.00 89.75 109 SER A O 1
ATOM 845 N N . GLU A 1 110 ? 7.816 7.423 -12.046 1.00 91.88 110 GLU A N 1
ATOM 846 C CA . GLU A 1 110 ? 9.232 7.744 -12.274 1.00 91.88 110 GLU A CA 1
ATOM 847 C C . GLU A 1 110 ? 10.157 6.567 -11.916 1.00 91.88 110 GLU A C 1
ATOM 849 O O . GLU A 1 110 ? 11.143 6.325 -12.611 1.00 91.88 110 GLU A O 1
ATOM 854 N N . CYS A 1 111 ? 9.846 5.825 -10.850 1.00 93.44 111 CYS A N 1
ATOM 855 C CA . CYS A 1 111 ? 10.577 4.625 -10.449 1.00 93.44 111 CYS A CA 1
ATOM 856 C C . CYS A 1 111 ? 10.365 3.475 -11.444 1.00 93.44 111 CYS A C 1
ATOM 858 O O . CYS A 1 111 ? 11.346 2.862 -11.870 1.00 93.44 111 CYS A O 1
ATOM 860 N N . ASP A 1 112 ? 9.122 3.226 -11.858 1.00 89.31 112 ASP A N 1
ATOM 861 C CA . ASP A 1 112 ? 8.761 2.166 -12.802 1.00 89.31 112 ASP A CA 1
ATOM 862 C C . ASP A 1 112 ? 9.511 2.362 -14.121 1.00 89.31 112 ASP A C 1
ATOM 864 O O . ASP A 1 112 ? 10.139 1.434 -14.624 1.00 89.31 112 ASP A O 1
ATOM 868 N N . ALA A 1 113 ? 9.567 3.595 -14.638 1.00 88.38 113 ALA A N 1
ATOM 869 C CA . ALA A 1 113 ? 10.325 3.910 -15.850 1.00 88.38 113 ALA A CA 1
ATOM 870 C C . ALA A 1 113 ? 11.810 3.494 -15.761 1.00 88.38 113 ALA A C 1
ATOM 872 O O . ALA A 1 113 ? 12.407 3.103 -16.765 1.00 88.38 113 ALA A O 1
ATOM 873 N N . VAL A 1 114 ? 12.411 3.557 -14.567 1.00 91.12 114 VAL A N 1
ATOM 874 C CA . VAL A 1 114 ? 13.792 3.116 -14.324 1.00 91.12 114 VAL A CA 1
ATOM 875 C C . VAL A 1 114 ? 13.885 1.595 -14.200 1.00 91.12 114 VAL A C 1
ATOM 877 O O . VAL A 1 114 ? 14.825 1.004 -14.732 1.00 91.12 114 VAL A O 1
ATOM 880 N N . GLU A 1 115 ? 12.954 0.953 -13.494 1.00 90.81 115 GLU A N 1
ATOM 881 C CA . GLU A 1 115 ? 12.957 -0.503 -13.307 1.00 90.81 115 GLU A CA 1
ATOM 882 C C . GLU A 1 115 ? 12.679 -1.242 -14.621 1.00 90.81 115 GLU A C 1
ATOM 884 O O . GLU A 1 115 ? 13.425 -2.152 -14.974 1.00 90.81 115 GLU A O 1
ATOM 889 N N . TYR A 1 116 ? 11.712 -0.787 -15.415 1.00 88.06 116 TYR A N 1
ATOM 890 C CA . TYR A 1 116 ? 11.396 -1.398 -16.704 1.00 88.06 116 TYR A CA 1
ATOM 891 C C . TYR A 1 116 ? 12.467 -1.191 -17.783 1.00 88.06 116 TYR A C 1
ATOM 893 O O . TYR A 1 116 ? 12.574 -1.986 -18.717 1.00 88.06 116 TYR A O 1
ATOM 901 N N . ALA A 1 117 ? 13.322 -0.172 -17.651 1.00 88.81 117 ALA A N 1
ATOM 902 C CA . ALA A 1 117 ? 14.473 -0.006 -18.538 1.00 88.81 117 ALA A CA 1
ATOM 903 C C . ALA A 1 117 ? 15.541 -1.103 -18.345 1.00 88.81 117 ALA A C 1
ATOM 905 O O . ALA A 1 117 ? 16.452 -1.238 -19.174 1.00 88.81 117 ALA A O 1
ATOM 906 N N . LYS A 1 118 ? 15.464 -1.886 -17.259 1.00 89.19 118 LYS A N 1
ATOM 907 C CA . LYS A 1 118 ? 16.432 -2.941 -16.966 1.00 89.19 118 LYS A CA 1
ATOM 908 C C . LYS A 1 118 ? 16.255 -4.150 -17.890 1.00 89.19 118 LYS A C 1
ATOM 910 O O . LYS A 1 118 ? 15.130 -4.498 -18.245 1.00 89.19 118 LYS A O 1
ATOM 915 N N . PRO A 1 119 ? 17.352 -4.829 -18.280 1.00 89.69 119 PRO A N 1
ATOM 916 C CA . PRO A 1 119 ? 17.292 -5.990 -19.166 1.00 89.69 119 PRO A CA 1
ATOM 917 C C . PRO A 1 119 ? 16.346 -7.101 -18.699 1.00 89.69 119 PRO A C 1
ATOM 919 O O . PRO A 1 119 ? 15.672 -7.698 -19.532 1.00 89.69 119 PRO A O 1
ATOM 922 N N . GLU A 1 120 ? 16.292 -7.359 -17.394 1.00 86.88 120 GLU A N 1
ATOM 923 C CA . GLU A 1 120 ? 15.449 -8.376 -16.761 1.00 86.88 120 GLU A CA 1
ATOM 924 C C . GLU A 1 120 ? 13.946 -8.067 -16.806 1.00 86.88 120 GLU A C 1
ATOM 926 O O . GLU A 1 120 ? 13.153 -8.987 -16.664 1.00 86.88 120 GLU A O 1
ATOM 931 N N . CYS A 1 121 ? 13.567 -6.812 -17.060 1.00 85.88 121 CYS A N 1
ATOM 932 C CA . CYS A 1 121 ? 12.177 -6.355 -17.148 1.00 85.88 121 CYS A CA 1
ATOM 933 C C . CYS A 1 121 ? 11.712 -6.127 -18.596 1.00 85.88 121 CYS A C 1
ATOM 935 O O . CYS A 1 121 ? 10.602 -5.654 -18.850 1.00 85.88 121 CYS A O 1
ATOM 937 N N . LYS A 1 122 ? 12.554 -6.454 -19.586 1.00 76.56 122 LYS A N 1
ATOM 938 C CA . LYS A 1 122 ? 12.205 -6.298 -21.002 1.00 76.56 122 LYS A CA 1
ATOM 939 C C . LYS A 1 122 ? 11.076 -7.245 -21.394 1.00 76.56 122 LYS A C 1
ATOM 941 O O . LYS A 1 122 ? 11.210 -8.457 -21.277 1.00 76.56 122 LYS A O 1
ATOM 946 N N . GLY A 1 123 ? 10.011 -6.681 -21.958 1.00 69.25 123 GLY A N 1
ATOM 947 C CA . GLY A 1 123 ? 8.827 -7.438 -22.373 1.00 69.25 123 GLY A CA 1
ATOM 948 C C . GLY A 1 123 ? 7.812 -7.669 -21.252 1.00 69.25 123 GLY A C 1
ATOM 949 O O . GLY A 1 123 ? 6.727 -8.150 -21.547 1.00 69.25 123 GLY A O 1
ATOM 950 N N . GLU A 1 124 ? 8.123 -7.272 -20.011 1.00 68.62 124 GLU A N 1
ATOM 951 C CA . GLU A 1 124 ? 7.120 -7.115 -18.945 1.00 68.62 124 GLU A CA 1
ATOM 952 C C . GLU A 1 124 ? 6.395 -5.767 -19.035 1.00 68.62 124 GLU A C 1
ATOM 954 O O . GLU A 1 124 ? 5.460 -5.528 -18.280 1.00 68.62 124 GLU A O 1
ATOM 959 N N . HIS A 1 125 ? 6.797 -4.897 -19.971 1.00 56.34 125 HIS A N 1
ATOM 960 C CA . HIS A 1 125 ? 6.020 -3.718 -20.326 1.00 56.34 125 HIS A CA 1
ATOM 961 C C . HIS A 1 125 ? 4.634 -4.154 -20.782 1.00 56.34 125 HIS A C 1
ATOM 963 O O . HIS A 1 125 ? 4.425 -4.550 -21.927 1.00 56.34 125 HIS A O 1
ATOM 969 N N . VAL A 1 126 ? 3.692 -4.047 -19.862 1.00 54.25 126 VAL A N 1
ATOM 970 C CA . VAL A 1 126 ? 2.287 -3.936 -20.187 1.00 54.25 126 VAL A CA 1
ATOM 971 C C . VAL A 1 126 ? 2.162 -2.652 -21.005 1.00 54.25 126 VAL A C 1
ATOM 973 O O . VAL A 1 126 ? 2.627 -1.592 -20.568 1.00 54.25 126 VAL A O 1
ATOM 976 N N . ASP A 1 127 ? 1.629 -2.745 -22.225 1.00 56.16 127 ASP A N 1
ATOM 977 C CA . ASP A 1 127 ? 1.306 -1.559 -23.018 1.00 56.16 127 ASP A CA 1
ATOM 978 C C . ASP A 1 127 ? 0.550 -0.577 -22.112 1.00 56.16 127 ASP A C 1
ATOM 980 O O . ASP A 1 127 ? -0.230 -0.989 -21.259 1.00 56.16 127 ASP A O 1
ATOM 984 N N . SER A 1 128 ? 0.795 0.729 -22.232 1.00 52.66 128 SER A N 1
ATOM 985 C CA . SER A 1 128 ? 0.367 1.725 -21.231 1.00 52.66 128 SER A CA 1
ATOM 986 C C . SER A 1 128 ? -1.139 1.743 -20.907 1.00 52.66 128 SER A C 1
ATOM 988 O O . SER A 1 128 ? -1.533 2.376 -19.932 1.00 52.66 128 SER A O 1
ATOM 990 N N . GLY A 1 129 ? -1.974 1.099 -21.733 1.00 55.41 129 GLY A N 1
ATOM 991 C CA . GLY A 1 129 ? -3.382 0.832 -21.429 1.00 55.41 129 GLY A CA 1
ATOM 992 C C . GLY A 1 129 ? -3.579 -0.320 -20.436 1.00 55.41 129 GLY A C 1
ATOM 993 O O . GLY A 1 129 ? -4.298 -0.151 -19.461 1.00 55.41 129 GLY A O 1
ATOM 994 N N . ASP A 1 130 ? -2.871 -1.431 -20.622 1.00 59.53 130 ASP A N 1
ATOM 995 C CA . ASP A 1 130 ? -2.988 -2.649 -19.814 1.00 59.53 130 ASP A CA 1
ATOM 996 C C . ASP A 1 130 ? -2.283 -2.517 -18.442 1.00 59.53 130 ASP A C 1
ATOM 998 O O . ASP A 1 130 ? -2.645 -3.199 -17.484 1.00 59.53 130 ASP A O 1
ATOM 1002 N N . TYR A 1 131 ? -1.280 -1.633 -18.304 1.00 62.81 131 TYR A N 1
ATOM 1003 C CA . TYR A 1 131 ? -0.574 -1.421 -17.021 1.00 62.81 131 TYR A CA 1
ATOM 1004 C C . TYR A 1 131 ? -1.499 -0.864 -15.934 1.00 62.81 131 TYR A C 1
ATOM 1006 O O . TYR A 1 131 ? -1.433 -1.285 -14.778 1.00 62.81 131 TYR A O 1
ATOM 1014 N N . LEU A 1 132 ? -2.372 0.075 -16.313 1.00 66.19 132 LEU A N 1
ATOM 1015 C CA . LEU A 1 132 ? -3.361 0.633 -15.394 1.00 66.19 132 LEU A CA 1
ATOM 1016 C C . LEU A 1 132 ? -4.354 -0.441 -14.954 1.00 66.19 132 LEU A C 1
ATOM 1018 O O . LEU A 1 132 ? -4.646 -0.518 -13.768 1.00 66.19 132 LEU A O 1
ATOM 1022 N N . ASP A 1 133 ? -4.771 -1.323 -15.862 1.00 73.75 133 ASP A N 1
ATOM 1023 C CA . ASP A 1 133 ? -5.707 -2.403 -15.546 1.00 73.75 133 ASP A CA 1
ATOM 1024 C C . ASP A 1 133 ? -5.117 -3.398 -14.530 1.00 73.75 133 ASP A C 1
ATOM 1026 O O . ASP A 1 133 ? -5.792 -3.775 -13.571 1.00 73.75 133 ASP A O 1
ATOM 1030 N N . ILE A 1 134 ? -3.838 -3.772 -14.672 1.00 76.31 134 ILE A N 1
ATOM 1031 C CA . ILE A 1 134 ? -3.158 -4.669 -13.720 1.00 76.31 134 ILE A CA 1
ATOM 1032 C C . ILE A 1 134 ? -3.002 -4.001 -12.351 1.00 76.31 134 ILE A C 1
ATOM 1034 O O . ILE A 1 134 ? -3.282 -4.611 -11.313 1.00 76.31 134 ILE A O 1
ATOM 1038 N N . TRP A 1 135 ? -2.559 -2.743 -12.325 1.00 80.31 135 TRP A N 1
ATOM 1039 C CA . TRP A 1 135 ? -2.381 -2.011 -11.074 1.00 80.31 135 TRP A CA 1
ATOM 1040 C C . TRP A 1 135 ? -3.721 -1.780 -10.358 1.00 80.31 135 TRP A C 1
ATOM 1042 O O . TRP A 1 135 ? -3.817 -1.970 -9.139 1.00 80.31 135 TRP A O 1
ATOM 1052 N N . ASP A 1 136 ? -4.767 -1.430 -11.105 1.00 82.75 136 ASP A N 1
ATOM 1053 C CA . ASP A 1 136 ? -6.123 -1.246 -10.591 1.00 82.75 136 ASP A CA 1
ATOM 1054 C C . ASP A 1 136 ? -6.707 -2.559 -10.071 1.00 82.75 136 ASP A C 1
ATOM 1056 O O . ASP A 1 136 ? -7.342 -2.565 -9.017 1.00 82.75 136 ASP A O 1
ATOM 1060 N N . GLU A 1 137 ? -6.448 -3.690 -10.727 1.00 86.12 137 GLU A N 1
ATOM 1061 C CA . GLU A 1 137 ? -6.884 -4.999 -10.242 1.00 86.12 137 GLU A CA 1
ATOM 1062 C C . GLU A 1 137 ? -6.153 -5.396 -8.943 1.00 86.12 137 GLU A C 1
ATOM 1064 O O . GLU A 1 137 ? -6.792 -5.856 -7.990 1.00 86.12 137 GLU A O 1
ATOM 1069 N N . HIS A 1 138 ? -4.845 -5.139 -8.820 1.00 87.44 138 HIS A N 1
ATOM 1070 C CA . HIS A 1 138 ? -4.122 -5.330 -7.555 1.00 87.44 138 HIS A CA 1
ATOM 1071 C C . HIS A 1 138 ? -4.689 -4.475 -6.416 1.00 87.44 138 HIS A C 1
ATOM 1073 O O . HIS A 1 138 ? -4.909 -4.972 -5.306 1.00 87.44 138 HIS A O 1
ATOM 1079 N N . ASN A 1 139 ? -4.954 -3.195 -6.678 1.00 86.06 139 ASN A N 1
ATOM 1080 C CA . ASN A 1 139 ? -5.519 -2.304 -5.666 1.00 86.06 139 ASN A CA 1
ATOM 1081 C C . ASN A 1 139 ? -6.979 -2.621 -5.366 1.00 86.06 139 ASN A C 1
ATOM 1083 O O . ASN A 1 139 ? -7.392 -2.514 -4.212 1.00 86.06 139 ASN A O 1
ATOM 1087 N N . GLY A 1 140 ? -7.732 -3.091 -6.357 1.00 89.19 140 GLY A N 1
ATOM 1088 C CA . GLY A 1 140 ? -9.066 -3.649 -6.190 1.00 89.19 140 GLY A CA 1
ATOM 1089 C C . GLY A 1 140 ? -9.055 -4.847 -5.245 1.00 89.19 140 GLY A C 1
ATOM 1090 O O . GLY A 1 140 ? -9.842 -4.883 -4.302 1.00 89.19 140 GLY A O 1
ATOM 1091 N N . ASN A 1 141 ? -8.109 -5.774 -5.411 1.00 91.12 141 ASN A N 1
ATOM 1092 C CA . ASN A 1 141 ? -7.932 -6.917 -4.511 1.00 91.12 141 ASN A CA 1
ATOM 1093 C C . ASN A 1 141 ? -7.529 -6.489 -3.088 1.00 91.12 141 ASN A C 1
ATOM 1095 O O . ASN A 1 141 ? -8.005 -7.072 -2.110 1.00 91.12 141 ASN A O 1
ATOM 1099 N N . PHE A 1 142 ? -6.690 -5.458 -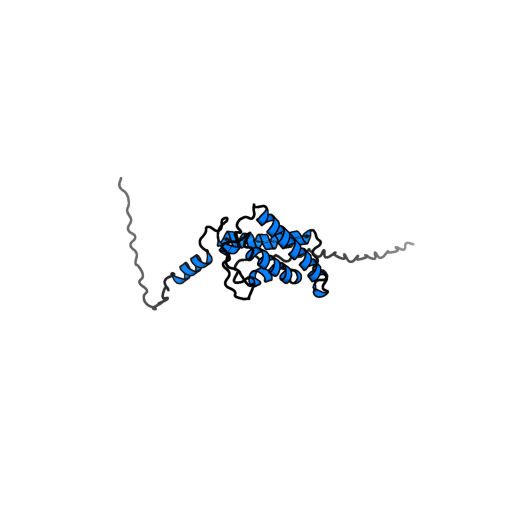2.938 1.00 92.75 142 PHE A N 1
ATOM 1100 C CA . PHE A 1 142 ? -6.348 -4.912 -1.620 1.00 92.75 142 PHE A CA 1
ATOM 1101 C C . PHE A 1 142 ? -7.547 -4.216 -0.955 1.00 92.75 142 PHE A C 1
ATOM 1103 O O . PHE A 1 142 ? -7.808 -4.422 0.232 1.00 92.75 142 PHE A O 1
ATOM 1110 N N . ALA A 1 143 ? -8.328 -3.449 -1.717 1.00 91.25 143 ALA A N 1
ATOM 1111 C CA . ALA A 1 143 ? -9.567 -2.844 -1.241 1.00 91.25 143 ALA A CA 1
ATOM 1112 C C . ALA A 1 143 ? -10.602 -3.913 -0.848 1.00 91.25 143 ALA A C 1
ATOM 1114 O O . ALA A 1 143 ? -11.232 -3.800 0.205 1.00 91.25 143 ALA A O 1
ATOM 1115 N N . GLU A 1 144 ? -10.740 -4.983 -1.640 1.00 92.12 144 GLU A N 1
ATOM 1116 C CA . GLU A 1 144 ? -11.592 -6.136 -1.325 1.00 92.12 144 GLU A CA 1
ATOM 1117 C C . GLU A 1 144 ? -11.164 -6.774 0.004 1.00 92.12 144 GLU A C 1
ATOM 1119 O O . GLU A 1 144 ? -12.010 -6.971 0.877 1.00 92.12 144 GLU A O 1
ATOM 1124 N N . TYR A 1 145 ? -9.863 -7.009 0.214 1.00 92.62 145 TYR A N 1
ATOM 1125 C CA . TYR A 1 145 ? -9.324 -7.490 1.491 1.00 92.62 145 TYR A CA 1
ATOM 1126 C C . TYR A 1 145 ? -9.722 -6.582 2.664 1.00 92.62 145 TYR A C 1
ATOM 1128 O O . TYR A 1 145 ? -10.255 -7.058 3.672 1.00 92.62 145 TYR A O 1
ATOM 1136 N N . CYS A 1 146 ? -9.525 -5.269 2.527 1.00 93.25 146 CYS A N 1
ATOM 1137 C CA . CYS A 1 146 ? -9.886 -4.293 3.553 1.00 93.25 146 CYS A CA 1
ATOM 1138 C C . CYS A 1 146 ? -11.381 -4.347 3.903 1.00 93.25 146 CYS A C 1
ATOM 1140 O O . CYS A 1 146 ? -11.737 -4.373 5.088 1.00 93.25 146 CYS A O 1
ATOM 1142 N N . MET A 1 147 ? -12.254 -4.410 2.892 1.00 91.38 147 MET A N 1
ATOM 1143 C CA . MET A 1 147 ? -13.705 -4.483 3.078 1.00 91.38 147 MET A CA 1
ATOM 1144 C C . MET A 1 147 ? -14.148 -5.812 3.694 1.00 91.38 147 MET A C 1
ATOM 1146 O O . MET A 1 147 ? -14.983 -5.822 4.595 1.00 91.38 147 MET A O 1
ATOM 1150 N N . GLN A 1 148 ? -13.599 -6.940 3.242 1.00 88.81 148 GLN A N 1
ATOM 1151 C CA . GLN A 1 148 ? -13.958 -8.257 3.772 1.00 88.81 148 GLN A CA 1
ATOM 1152 C C . GLN A 1 148 ? -13.547 -8.421 5.236 1.00 88.81 148 GLN A C 1
ATOM 1154 O O . GLN A 1 148 ? -14.258 -9.076 6.005 1.00 88.81 148 GLN A O 1
ATOM 1159 N N . ARG A 1 149 ? -12.404 -7.837 5.614 1.00 89.00 149 ARG A N 1
ATOM 1160 C CA . ARG A 1 149 ? -11.818 -7.993 6.944 1.00 89.00 149 ARG A CA 1
ATOM 1161 C C . ARG A 1 149 ? -12.352 -7.000 7.971 1.00 89.00 149 ARG A C 1
ATOM 1163 O O . ARG A 1 149 ? -12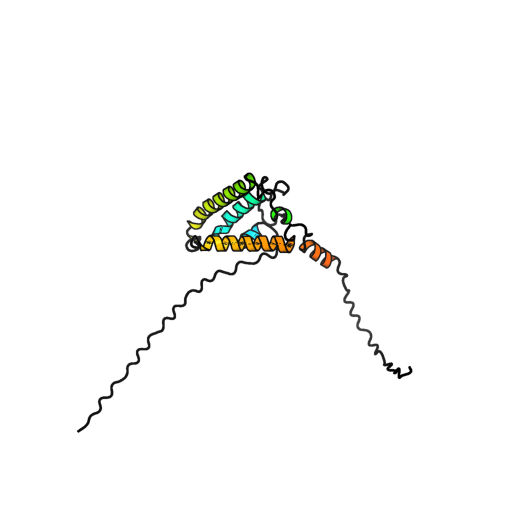.569 -7.385 9.118 1.00 89.00 149 ARG A O 1
ATOM 1170 N N . PHE A 1 150 ? -12.571 -5.751 7.563 1.00 90.44 150 PHE A N 1
ATOM 1171 C CA . PHE A 1 150 ? -12.929 -4.651 8.467 1.00 90.44 150 PHE A CA 1
ATOM 1172 C C . PHE A 1 150 ? -14.284 -3.995 8.137 1.00 90.44 150 PHE A C 1
ATOM 1174 O O . PHE A 1 150 ? -14.719 -3.084 8.844 1.00 90.44 150 PHE A O 1
ATOM 1181 N N . GLY A 1 151 ? -14.986 -4.467 7.102 1.00 88.44 151 GLY A N 1
ATOM 1182 C CA . GLY A 1 151 ? -16.244 -3.894 6.610 1.00 88.44 151 GLY A CA 1
ATOM 1183 C C . GLY A 1 151 ? -16.025 -2.633 5.779 1.00 88.44 151 GLY A C 1
ATOM 1184 O O . GLY A 1 151 ? -14.971 -2.027 5.857 1.00 88.44 151 GLY A O 1
ATOM 1185 N N . VAL A 1 152 ? -17.035 -2.190 5.025 1.00 86.00 152 VAL A N 1
ATOM 1186 C CA . VAL A 1 152 ? -16.924 -1.067 4.061 1.00 86.00 152 VAL A CA 1
ATOM 1187 C C . VAL A 1 152 ? -16.336 0.221 4.662 1.00 86.00 152 VAL A C 1
ATOM 1189 O O . VAL A 1 152 ? -15.631 0.949 3.975 1.00 86.00 152 VAL A O 1
ATOM 1192 N N . ASN A 1 153 ? -16.579 0.476 5.952 1.00 83.88 153 ASN A N 1
ATOM 1193 C CA . ASN A 1 153 ? -16.126 1.684 6.651 1.00 83.88 153 ASN A CA 1
ATOM 1194 C C . ASN A 1 153 ? -15.043 1.406 7.709 1.00 83.88 153 ASN A C 1
ATOM 1196 O O . ASN A 1 153 ? -14.800 2.242 8.578 1.00 83.88 153 ASN A O 1
ATOM 1200 N N . GLY A 1 154 ? -14.463 0.203 7.726 1.00 82.25 154 GLY A N 1
ATOM 1201 C CA . GLY A 1 154 ? -13.477 -0.178 8.736 1.00 82.25 154 GLY A CA 1
ATOM 1202 C C . GLY A 1 154 ? -14.035 -0.288 10.156 1.00 82.25 154 GLY A C 1
ATOM 1203 O O . GLY A 1 154 ? -13.267 -0.237 11.115 1.00 82.25 154 GLY A O 1
ATOM 1204 N N . THR A 1 155 ? -15.357 -0.382 10.325 1.00 80.06 155 THR A N 1
ATOM 1205 C CA . THR A 1 155 ? -16.035 -0.392 11.632 1.00 80.06 155 THR A CA 1
ATOM 1206 C C . THR A 1 155 ? -16.162 -1.781 12.242 1.00 80.06 155 THR A C 1
ATOM 1208 O O . THR A 1 155 ? -16.398 -1.873 13.445 1.00 80.06 155 THR A O 1
ATOM 1211 N N . LEU A 1 156 ? -16.015 -2.850 11.453 1.00 77.81 156 LEU A N 1
ATOM 1212 C CA . LEU A 1 156 ? -16.065 -4.206 11.989 1.00 77.81 156 LEU A CA 1
ATOM 1213 C C . LEU A 1 156 ? -14.835 -4.468 12.859 1.00 77.81 156 LEU A C 1
ATOM 1215 O O . LEU A 1 156 ? -13.726 -4.005 12.571 1.00 77.81 156 LEU A O 1
ATOM 1219 N N . GLU A 1 157 ? -15.044 -5.219 13.936 1.00 73.75 157 GLU A N 1
ATOM 1220 C CA . GLU A 1 157 ? -13.937 -5.856 14.637 1.00 73.75 157 GLU A CA 1
ATOM 1221 C C . GLU A 1 157 ? -13.220 -6.811 13.682 1.00 73.75 157 GLU A C 1
ATOM 1223 O O . GLU A 1 157 ? -13.840 -7.411 12.802 1.00 73.75 157 GLU A O 1
ATOM 1228 N N . ASP A 1 158 ? -11.898 -6.905 13.829 1.00 75.38 158 ASP A N 1
ATOM 1229 C CA . ASP A 1 158 ? -11.057 -7.704 12.943 1.00 75.38 158 ASP A CA 1
ATOM 1230 C C . ASP A 1 158 ? -11.544 -9.159 12.932 1.00 75.38 158 ASP A C 1
ATOM 1232 O O . ASP A 1 158 ? -11.422 -9.876 13.929 1.00 75.38 158 ASP A O 1
ATOM 1236 N N . ARG A 1 159 ? -12.107 -9.589 11.797 1.00 70.44 159 ARG A N 1
ATOM 1237 C CA . ARG A 1 159 ? -12.693 -10.924 11.656 1.00 70.44 159 ARG A CA 1
ATOM 1238 C C . ARG A 1 159 ? -11.704 -12.043 11.951 1.00 70.44 159 ARG A C 1
ATOM 1240 O O . ARG A 1 159 ? -12.121 -13.044 12.519 1.00 70.44 159 ARG A O 1
ATOM 1247 N N . GLU A 1 160 ? -10.419 -11.879 11.633 1.00 72.75 160 GLU A N 1
ATOM 1248 C CA . GLU A 1 160 ? -9.425 -12.912 11.957 1.00 72.75 160 GLU A CA 1
ATOM 1249 C C . GLU A 1 160 ? -9.282 -13.054 13.476 1.00 72.75 160 GLU A C 1
ATOM 1251 O O . GLU A 1 160 ? -9.274 -14.170 13.984 1.00 72.75 160 GLU A O 1
ATOM 1256 N N . LYS A 1 161 ? -9.288 -11.939 14.221 1.00 73.44 161 LYS A N 1
ATOM 1257 C CA . LYS A 1 161 ? -9.244 -11.977 15.692 1.00 73.44 161 LYS A CA 1
ATOM 1258 C C . LYS A 1 161 ? -10.492 -12.629 16.278 1.00 73.44 161 LYS A C 1
ATOM 1260 O O . LYS A 1 161 ? -10.386 -13.370 17.250 1.00 73.44 161 LYS A O 1
ATOM 1265 N N . LEU A 1 162 ? -11.662 -12.383 15.687 1.00 74.50 162 LEU A N 1
ATOM 1266 C CA . LEU A 1 162 ? -12.907 -13.037 16.097 1.00 74.50 162 LEU A CA 1
ATOM 1267 C C . LEU A 1 162 ? -12.880 -14.544 15.810 1.00 74.50 162 LEU A C 1
ATOM 1269 O O . LEU A 1 162 ? -13.283 -15.339 16.656 1.00 74.50 162 LEU A O 1
ATOM 1273 N N . GLU A 1 163 ? -12.371 -14.954 14.649 1.00 81.06 163 GLU A N 1
ATOM 1274 C CA . GLU A 1 163 ? -12.238 -16.364 14.270 1.00 81.06 163 GLU A CA 1
ATOM 1275 C C . GLU A 1 163 ? -11.185 -17.095 15.127 1.00 81.06 163 GLU A C 1
ATOM 1277 O O . GLU A 1 163 ? -11.398 -18.241 15.525 1.00 81.06 163 GLU A O 1
ATOM 1282 N N . GLU A 1 164 ? -10.072 -16.442 15.471 1.00 81.31 164 GLU A N 1
ATOM 1283 C CA . GLU A 1 164 ? -9.062 -16.958 16.405 1.00 81.31 164 GLU A CA 1
ATOM 1284 C C . GLU A 1 164 ? -9.605 -17.067 17.840 1.00 81.31 164 GLU A C 1
ATOM 1286 O O . GLU A 1 164 ? -9.398 -18.082 18.516 1.00 81.31 164 GLU A O 1
ATOM 1291 N N . ALA A 1 165 ? -10.367 -16.071 18.301 1.00 75.75 165 ALA A N 1
ATOM 1292 C CA . ALA A 1 165 ? -11.049 -16.112 19.593 1.00 75.75 165 ALA A CA 1
ATOM 1293 C C . ALA A 1 165 ? -12.100 -17.236 19.648 1.00 75.75 165 ALA A C 1
ATOM 1295 O O . ALA A 1 165 ? -12.190 -17.958 20.641 1.00 75.75 165 ALA A O 1
ATOM 1296 N N . ALA A 1 166 ? -12.856 -17.454 18.569 1.00 80.25 166 ALA A N 1
ATOM 1297 C CA . ALA A 1 166 ? -13.819 -18.550 18.471 1.00 80.25 166 ALA A CA 1
ATOM 1298 C C . ALA A 1 166 ? -13.134 -19.930 18.482 1.00 80.25 166 ALA A C 1
ATOM 1300 O O . ALA A 1 166 ? -13.594 -20.846 19.159 1.00 80.25 166 ALA A O 1
ATOM 1301 N N . LYS A 1 167 ? -12.000 -20.083 17.783 1.00 80.44 167 LYS A N 1
ATOM 1302 C CA . LYS A 1 167 ? -11.223 -21.337 17.775 1.00 80.44 167 LYS A CA 1
ATOM 1303 C C . LYS A 1 167 ? -10.586 -21.648 19.130 1.00 80.44 167 LYS A C 1
ATOM 1305 O O . LYS A 1 167 ? -10.548 -22.809 19.517 1.00 80.44 167 LYS A O 1
ATOM 1310 N N . SER A 1 168 ? -10.103 -20.635 19.848 1.00 78.31 168 SER A N 1
ATOM 1311 C CA . SER A 1 168 ? -9.504 -20.811 21.182 1.00 78.31 168 SER A CA 1
ATOM 1312 C C . SER A 1 168 ? -10.531 -21.032 22.297 1.00 78.31 168 SER A C 1
ATOM 1314 O O . SER A 1 168 ? -10.188 -21.597 23.332 1.00 78.31 168 SER A O 1
ATOM 1316 N N . SER A 1 169 ? -11.786 -20.626 22.085 1.00 76.81 169 SER A N 1
ATOM 1317 C CA . SER A 1 169 ? -12.898 -20.839 23.023 1.00 76.81 169 SER A CA 1
ATOM 1318 C C . SER A 1 169 ? -13.733 -22.089 22.732 1.00 76.81 169 SER A C 1
ATOM 1320 O O . SER A 1 169 ? -14.584 -22.447 23.549 1.00 76.81 169 SER A O 1
ATOM 1322 N N . ALA A 1 170 ? -13.485 -22.785 21.616 1.00 72.75 170 ALA A N 1
ATOM 1323 C CA . ALA A 1 170 ? -14.107 -24.074 21.351 1.00 72.75 170 ALA A CA 1
ATOM 1324 C C . ALA A 1 170 ? -13.670 -25.069 22.444 1.00 72.75 170 ALA A C 1
ATOM 1326 O O . ALA A 1 170 ? -12.469 -25.325 22.583 1.00 72.75 170 ALA A O 1
ATOM 1327 N N . PRO A 1 171 ? -14.601 -25.621 23.247 1.00 63.38 171 PRO A N 1
ATOM 1328 C CA . PRO A 1 171 ? -14.238 -26.610 24.245 1.00 63.38 171 PRO A CA 1
ATOM 1329 C C . PRO A 1 171 ? -13.568 -27.769 23.517 1.00 63.38 171 PRO A C 1
ATOM 1331 O O . PRO A 1 171 ? -14.109 -28.273 22.532 1.00 63.38 171 PRO A O 1
ATOM 1334 N N . ALA A 1 172 ? -12.387 -28.174 23.989 1.00 59.69 172 ALA A N 1
ATOM 1335 C CA . ALA A 1 172 ? -11.791 -29.432 23.582 1.00 59.69 172 ALA A CA 1
ATOM 1336 C C . ALA A 1 172 ? -12.817 -30.513 23.923 1.00 59.69 172 ALA A C 1
ATOM 1338 O O . ALA A 1 172 ? -12.950 -30.908 25.083 1.00 59.69 172 ALA A O 1
ATOM 1339 N N . ILE A 1 173 ? -13.608 -30.927 22.932 1.00 59.31 173 ILE A N 1
ATOM 1340 C CA . ILE A 1 173 ? -14.422 -32.125 23.032 1.00 59.31 173 ILE A CA 1
ATOM 1341 C C . ILE A 1 173 ? -13.377 -33.220 23.137 1.00 59.31 173 ILE A C 1
ATOM 1343 O O . ILE A 1 173 ? -12.795 -33.642 22.142 1.00 59.31 173 ILE A O 1
ATOM 1347 N N . ALA A 1 174 ? -13.044 -33.561 24.379 1.00 53.59 174 ALA A N 1
ATOM 1348 C CA . ALA A 1 174 ? -12.213 -34.690 24.693 1.00 53.59 174 ALA A CA 1
ATOM 1349 C C . ALA A 1 174 ? -12.891 -35.875 24.020 1.00 53.59 174 ALA A C 1
ATOM 1351 O O . ALA A 1 174 ? -13.976 -36.300 24.416 1.00 53.59 174 ALA A O 1
ATOM 1352 N N . GLU A 1 175 ? -12.261 -36.353 22.958 1.00 51.47 175 GLU A N 1
ATOM 1353 C CA . GLU A 1 175 ? -12.572 -37.593 22.278 1.00 51.47 175 GLU A CA 1
ATOM 1354 C C . GLU A 1 175 ? -12.198 -38.740 23.231 1.00 51.47 175 GLU A C 1
ATOM 1356 O O . GLU A 1 175 ? -11.292 -39.529 22.992 1.00 51.47 175 GLU A O 1
ATOM 1361 N N . SER A 1 176 ? -12.864 -38.813 24.388 1.00 50.91 176 SER A N 1
ATOM 1362 C CA . SER A 1 176 ? -12.876 -39.997 25.232 1.00 50.91 176 SER A CA 1
ATOM 1363 C C . SER A 1 176 ? -13.913 -40.955 24.656 1.00 50.91 176 SER A C 1
ATOM 1365 O O . SER A 1 176 ? -14.958 -41.235 25.241 1.00 50.91 176 SER A O 1
ATOM 1367 N N . ALA A 1 177 ? -13.598 -41.489 23.476 1.00 51.72 177 ALA A N 1
ATOM 1368 C CA . ALA A 1 177 ? -14.181 -42.730 22.996 1.00 51.72 177 ALA A CA 1
ATOM 1369 C C . ALA A 1 177 ? -13.708 -43.868 23.918 1.00 51.72 177 ALA A C 1
ATOM 1371 O O . ALA A 1 177 ? -12.796 -44.632 23.611 1.00 51.72 177 ALA A O 1
ATOM 1372 N N . GLY A 1 178 ? -14.310 -43.941 25.105 1.00 50.66 178 GLY A N 1
ATOM 1373 C CA . GLY A 1 178 ? -14.316 -45.144 25.919 1.00 50.66 178 GLY A CA 1
ATOM 1374 C C . GLY A 1 178 ? -15.194 -46.195 25.229 1.00 50.66 178 GLY A C 1
ATOM 1375 O O . GLY A 1 178 ? -16.315 -45.876 24.831 1.00 50.66 178 GLY A O 1
ATOM 1376 N N . PRO A 1 179 ? -14.733 -47.444 25.068 1.00 56.28 179 PRO A N 1
ATOM 1377 C CA . PRO A 1 179 ? -15.434 -48.456 24.288 1.00 56.28 179 PRO A CA 1
ATOM 1378 C C . PRO A 1 179 ? -16.501 -49.188 25.117 1.00 56.28 179 PRO A C 1
ATOM 1380 O O . PRO A 1 179 ? -16.463 -50.402 25.200 1.00 56.28 179 PRO A O 1
ATOM 1383 N N . PHE A 1 180 ? -17.444 -48.497 25.757 1.00 54.91 180 PHE A N 1
ATOM 1384 C CA . PHE A 1 180 ? -18.609 -49.110 26.424 1.00 54.91 180 PHE A CA 1
ATOM 1385 C C . PHE A 1 180 ? -19.704 -48.026 26.495 1.00 54.91 180 PHE A C 1
ATOM 1387 O O . PHE A 1 180 ? -19.425 -46.929 26.950 1.00 54.91 180 PHE A O 1
ATOM 1394 N N . ALA A 1 181 ? -20.952 -48.183 26.059 1.00 46.22 181 ALA A N 1
ATOM 1395 C CA . ALA A 1 181 ? -21.785 -49.364 26.039 1.00 46.22 181 ALA A CA 1
ATOM 1396 C C . ALA A 1 181 ? -22.888 -49.235 24.975 1.00 46.22 181 ALA A C 1
ATOM 1398 O O . ALA A 1 181 ? -23.547 -48.203 24.845 1.00 46.22 181 ALA A O 1
ATOM 1399 N N . SER A 1 182 ? -23.140 -50.342 24.282 1.00 51.81 182 SER A N 1
ATOM 1400 C CA . SER A 1 182 ? -24.424 -50.626 23.656 1.00 51.81 182 SER A CA 1
ATOM 1401 C C . SER A 1 182 ? -25.519 -50.610 24.723 1.00 51.81 182 SER A C 1
ATOM 1403 O O . SER A 1 182 ? -25.597 -51.531 25.534 1.00 51.81 182 SER A O 1
ATOM 1405 N N . LEU A 1 183 ? -26.396 -49.607 24.709 1.00 48.19 183 LEU A N 1
ATOM 1406 C CA . LEU A 1 183 ? -27.726 -49.745 25.292 1.00 48.19 183 LEU A CA 1
ATOM 1407 C C . LEU A 1 183 ? -28.752 -49.489 24.192 1.00 48.19 183 LEU A C 1
ATOM 1409 O O . LEU A 1 183 ? -29.041 -48.360 23.803 1.00 48.19 183 LEU A O 1
ATOM 1413 N N . VAL A 1 184 ? -29.243 -50.600 23.657 1.00 50.25 184 VAL A N 1
ATOM 1414 C CA . VAL A 1 184 ? -30.380 -50.682 22.748 1.00 50.25 184 VAL A CA 1
ATOM 1415 C C . VAL A 1 184 ? -31.593 -50.094 23.469 1.00 50.25 184 VAL A C 1
ATOM 1417 O O . VAL A 1 184 ? -32.099 -50.684 24.422 1.00 50.25 184 VAL A O 1
ATOM 1420 N N . VAL A 1 185 ? -32.049 -48.921 23.031 1.00 51.75 185 VAL A N 1
ATOM 1421 C CA . VAL A 1 185 ? -33.323 -48.349 23.473 1.00 51.75 185 VAL A CA 1
ATOM 1422 C C . VAL A 1 185 ? -34.438 -49.142 22.798 1.00 51.75 185 VAL A C 1
ATOM 1424 O O . VAL A 1 185 ? -34.656 -49.059 21.591 1.00 51.75 185 VAL A O 1
ATOM 1427 N N . VAL A 1 186 ? -35.097 -49.970 23.605 1.00 51.69 186 VAL A N 1
ATOM 1428 C CA . VAL A 1 186 ? -36.276 -50.753 23.246 1.00 51.69 186 VAL A CA 1
ATOM 1429 C C . VAL A 1 186 ? -37.498 -49.834 23.144 1.00 51.69 186 VAL A C 1
ATOM 1431 O O . VAL A 1 186 ? -37.742 -48.987 23.998 1.00 51.69 186 VAL A O 1
ATOM 1434 N N . PHE A 1 187 ? -38.242 -50.052 22.063 1.00 46.56 187 PHE A N 1
ATOM 1435 C CA . PHE A 1 187 ? -39.562 -49.549 21.692 1.00 46.56 187 PHE A CA 1
ATOM 1436 C C . PHE A 1 187 ? -40.532 -49.229 22.842 1.00 46.56 187 PHE A C 1
ATOM 1438 O O . PHE A 1 187 ? -40.812 -50.090 23.669 1.00 46.56 187 PHE A O 1
ATOM 1445 N N . PHE A 1 188 ? -41.214 -48.082 22.738 1.00 47.28 188 PHE A N 1
ATOM 1446 C CA . PHE A 1 188 ? -42.638 -47.981 23.076 1.00 47.28 188 PHE A CA 1
ATOM 1447 C C . PHE A 1 188 ? -43.375 -47.171 22.003 1.00 47.28 188 PHE A C 1
ATOM 1449 O O . PHE A 1 188 ? -43.388 -45.944 21.992 1.00 47.28 188 PHE A O 1
ATOM 1456 N N . VAL A 1 189 ? -43.976 -47.909 21.070 1.00 49.38 189 VAL A N 1
ATOM 1457 C CA . VAL A 1 189 ? -45.087 -47.451 20.237 1.00 49.38 189 VAL A CA 1
ATOM 1458 C C . VAL A 1 189 ? -46.349 -47.698 21.054 1.00 49.38 189 VAL A C 1
ATOM 1460 O O . VAL A 1 189 ? -46.706 -48.851 21.277 1.00 49.38 189 VAL A O 1
ATOM 1463 N N . THR A 1 190 ? -47.049 -46.646 21.466 1.00 54.09 190 THR A N 1
ATOM 1464 C CA . THR A 1 190 ? -48.466 -46.758 21.831 1.00 54.09 190 THR A CA 1
ATOM 1465 C C . THR A 1 190 ? -49.238 -45.584 21.261 1.00 54.09 190 THR A C 1
ATOM 1467 O O . THR A 1 190 ? -48.953 -44.421 21.535 1.00 54.09 190 THR A O 1
ATOM 1470 N N . ALA A 1 191 ? -50.194 -45.962 20.422 1.00 52.94 191 ALA A N 1
ATOM 1471 C CA . ALA A 1 191 ? -51.157 -45.146 19.723 1.00 52.94 191 ALA A CA 1
ATOM 1472 C C . ALA A 1 191 ? -52.013 -44.290 20.666 1.00 52.94 191 ALA A C 1
ATOM 1474 O O . ALA A 1 191 ? -52.454 -44.766 21.709 1.00 52.94 191 ALA A O 1
ATOM 1475 N N . PHE A 1 192 ? -52.349 -43.080 20.223 1.00 53.91 192 PHE A N 1
ATOM 1476 C CA . PHE A 1 192 ? -53.552 -42.386 20.671 1.00 53.91 192 PHE A CA 1
ATOM 1477 C C . PHE A 1 192 ? -54.498 -42.251 19.481 1.00 53.91 192 PHE A C 1
ATOM 1479 O O . PHE A 1 192 ? -54.266 -41.478 18.555 1.00 53.91 192 PHE A O 1
ATOM 1486 N N . SER A 1 193 ? -55.542 -43.078 19.506 1.00 57.06 193 SER A N 1
ATOM 1487 C CA . SER A 1 193 ? -56.745 -42.909 18.698 1.00 57.06 193 SER A CA 1
ATOM 1488 C C . SER A 1 193 ? -57.723 -42.012 19.457 1.00 57.06 193 SER A C 1
ATOM 1490 O O . SER A 1 193 ? -57.971 -42.246 20.634 1.00 57.06 193 SER A O 1
ATOM 1492 N N . SER A 1 194 ? -58.251 -41.021 18.740 1.00 55.00 194 SER A N 1
ATOM 1493 C CA . SER A 1 194 ? -59.645 -40.553 18.730 1.00 55.00 194 SER A CA 1
ATOM 1494 C C . SER A 1 194 ? -60.381 -40.313 20.056 1.00 55.00 194 SER A C 1
ATOM 1496 O O . SER A 1 194 ? -60.725 -41.270 20.740 1.00 55.00 194 SER A O 1
ATOM 1498 N N . LEU A 1 195 ? -60.780 -39.053 20.301 1.00 57.81 195 LEU A N 1
ATOM 1499 C CA . LEU A 1 195 ? -62.158 -38.643 20.655 1.00 57.81 195 LEU A CA 1
ATOM 1500 C C . LEU A 1 195 ? -62.234 -37.124 20.916 1.00 57.81 195 LEU A C 1
ATOM 1502 O O . LEU A 1 195 ? -61.899 -36.681 22.013 1.00 57.81 195 LEU A O 1
ATOM 1506 N N . LEU A 1 196 ? -62.662 -36.359 19.902 1.00 55.06 196 LEU A N 1
ATOM 1507 C CA . LEU A 1 196 ? -63.736 -35.339 19.918 1.00 55.06 196 LEU A CA 1
ATOM 1508 C C . LEU A 1 196 ? -63.766 -34.568 18.594 1.00 55.06 196 LEU A C 1
ATOM 1510 O O . LEU A 1 196 ? -62.699 -34.069 18.176 1.00 55.06 196 LEU A O 1
#

Foldseek 3Di:
DDDDDDDDPPPPPDPPPPPPPPPPCPPPQDQPQDDQFLVSLLVSDDPLLSVLVSQLLLLLQQDCQFQVPADRDDRDPRPGHPLLSSLHTPPCVPPVNVVSNVVSVVSSVVSSVVSCVDPVNDPVPDPPVVVCVRVVVSVVSSNVNNCVQQNNNNPDDGVVVVVVVVVVPPPPPPPPPDPDDDDPDDDDDDDDDDDD

Sequence (196 aa):
MRLPQSIPFLALALPLLASAGAASNVTAIPKITKLTDLDSLITTFPVCDRKCTKQHYLDIFNSKTLRPKCATITGQKNENIDWRCLCYPENTDTTAGNKTIQDSYKKMSECDAVEYAKPECKGEHVDSGDYLDIWDEHNGNFAEYCMQRFGVNGTLEDREKLEEAAKSSAPAIAESAGPFASLVVVFFVTAFSSLL

Organism: NCBI:txid1160509

Secondary structure (DSSP, 8-state):
-----PPP-------------------PPPP----SSHHHHHTTS-TTTHHHHHHHHHHHHT-TTT-TTSPPP---TT----HHHHHS-SSTTSHHHHHHHHHHHHHHHHHHHHHHTSGGGTT----TTHHHHHHHHHHHHHHHHHHHHH-TTS-S--HHHHHHHHHHHS--------------------------